Protein AF-A0A2M7VFZ1-F1 (afdb_monomer)

Secondary structure (DSSP, 8-state):
-HHHHHHHHHHHHHHHHH-------------PPPTT-EEE-HHHHHHHHHHHHHHHHHHHHHHTTTTT---TTPPPHHHHHHHHHHHHHHHHHHHHHHHHHHHHHHTTTTT--HHHHHHHHHHHHHHHHHHHHHHHHHHHHHHHHHHHHHB-TTSSSB--GGGSS-----TTT---EEE-SHHHHHHHHHHHHHHHHHHHHHHHHHHHHHHHHHHHHHHHHHGGGHHHHHHSTTTHHHHHHHHHHHHHHHH---

Structure (mmCIF, N/CA/C/O backbone):
data_AF-A0A2M7VFZ1-F1
#
_entry.id   AF-A0A2M7VFZ1-F1
#
loop_
_atom_site.group_PDB
_atom_site.id
_atom_site.type_symbol
_atom_site.label_atom_id
_atom_site.label_alt_id
_atom_site.label_comp_id
_atom_site.label_asym_id
_atom_site.label_entity_id
_atom_site.label_seq_id
_atom_site.pdbx_PDB_ins_code
_atom_site.Cartn_x
_atom_site.Cartn_y
_atom_site.Cartn_z
_atom_site.occupancy
_atom_site.B_iso_or_equiv
_atom_site.auth_seq_id
_atom_site.auth_comp_id
_atom_site.auth_asym_id
_atom_site.auth_atom_id
_atom_site.pdbx_PDB_model_num
ATOM 1 N N . MET A 1 1 ? 17.377 -55.229 2.756 1.00 54.44 1 MET A N 1
ATOM 2 C CA . MET A 1 1 ? 17.977 -54.877 1.445 1.00 54.44 1 MET A CA 1
ATOM 3 C C . MET A 1 1 ? 17.106 -53.941 0.592 1.00 54.44 1 MET A C 1
ATOM 5 O O . MET A 1 1 ? 17.641 -52.955 0.110 1.00 54.44 1 MET A O 1
ATOM 9 N N . LYS A 1 2 ? 15.778 -54.133 0.464 1.00 61.19 2 LYS A N 1
ATOM 10 C CA . LYS A 1 2 ? 14.899 -53.250 -0.352 1.00 61.19 2 LYS A CA 1
ATOM 11 C C . LYS A 1 2 ? 14.912 -51.751 0.020 1.00 61.19 2 LYS A C 1
ATOM 13 O O . LYS A 1 2 ? 14.844 -50.912 -0.867 1.00 61.19 2 LYS A O 1
ATOM 18 N N . LYS A 1 3 ? 15.043 -51.401 1.307 1.00 61.69 3 LYS A N 1
ATOM 19 C CA . LYS A 1 3 ? 15.059 -49.992 1.759 1.00 61.69 3 LYS A CA 1
ATOM 20 C C . LYS A 1 3 ? 16.338 -49.235 1.363 1.00 61.69 3 LYS A C 1
ATOM 22 O O . LYS A 1 3 ? 16.270 -48.047 1.092 1.00 61.69 3 LYS A O 1
ATOM 27 N N . ILE A 1 4 ? 17.475 -49.928 1.269 1.00 74.38 4 ILE A N 1
ATOM 28 C CA . ILE A 1 4 ? 18.761 -49.328 0.868 1.00 74.38 4 ILE A CA 1
ATOM 29 C C . ILE A 1 4 ? 18.768 -49.041 -0.638 1.00 74.38 4 ILE A C 1
ATOM 31 O O . ILE A 1 4 ? 19.251 -47.999 -1.064 1.00 74.38 4 ILE A O 1
ATOM 35 N N . LEU A 1 5 ? 18.146 -49.915 -1.435 1.00 77.12 5 LEU A N 1
ATOM 36 C CA . LEU A 1 5 ? 18.025 -49.736 -2.882 1.00 77.12 5 LEU A CA 1
ATOM 37 C C . LEU A 1 5 ? 17.191 -48.497 -3.250 1.00 77.12 5 LEU A C 1
ATOM 39 O O . LEU A 1 5 ? 17.531 -47.784 -4.186 1.00 77.12 5 LEU A O 1
ATOM 43 N N . LEU A 1 6 ? 16.139 -48.205 -2.480 1.00 77.00 6 LEU A N 1
ATOM 44 C CA . LEU A 1 6 ? 15.275 -47.045 -2.715 1.00 77.00 6 LEU A CA 1
ATOM 45 C C . LEU A 1 6 ? 15.978 -45.722 -2.364 1.00 77.00 6 LEU A C 1
ATOM 47 O O . LEU A 1 6 ? 15.842 -44.742 -3.092 1.00 77.00 6 LEU A O 1
ATOM 51 N N . VAL A 1 7 ? 16.794 -45.717 -1.305 1.00 77.56 7 VAL A N 1
ATOM 52 C CA . VAL A 1 7 ? 17.628 -44.560 -0.935 1.00 77.56 7 VAL A CA 1
ATOM 53 C C . VAL A 1 7 ? 18.741 -44.331 -1.962 1.00 77.56 7 VAL A C 1
ATOM 55 O O . VAL A 1 7 ? 18.982 -43.193 -2.353 1.00 77.56 7 VAL A O 1
ATOM 58 N N . LEU A 1 8 ? 19.372 -45.399 -2.463 1.00 78.75 8 LEU A N 1
ATOM 59 C CA . LEU A 1 8 ? 20.409 -45.303 -3.494 1.00 78.75 8 LEU A CA 1
ATOM 60 C C . LEU A 1 8 ? 19.848 -44.793 -4.832 1.00 78.75 8 LEU A C 1
ATOM 62 O O . LEU A 1 8 ? 20.496 -44.003 -5.515 1.00 78.75 8 LEU A O 1
ATOM 66 N N . LEU A 1 9 ? 18.626 -45.200 -5.188 1.00 79.06 9 LEU A N 1
ATOM 67 C CA . LEU A 1 9 ? 17.957 -44.748 -6.407 1.00 79.06 9 LEU A CA 1
ATOM 68 C C . LEU A 1 9 ? 17.559 -43.267 -6.319 1.00 79.06 9 LEU A C 1
ATOM 70 O O . LEU A 1 9 ? 17.809 -42.524 -7.264 1.00 79.06 9 LEU A O 1
ATOM 74 N N . LEU A 1 10 ? 17.042 -42.822 -5.166 1.00 76.69 10 LEU A N 1
ATOM 75 C CA . LEU A 1 10 ? 16.769 -41.403 -4.900 1.00 76.69 10 LEU A CA 1
ATOM 76 C C . LEU A 1 10 ? 18.047 -40.554 -4.9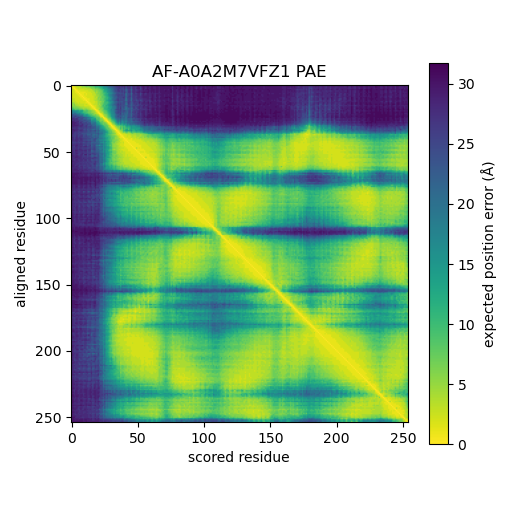44 1.00 76.69 10 LEU A C 1
ATOM 78 O O . LEU A 1 10 ? 18.050 -39.475 -5.539 1.00 76.69 10 LEU A O 1
ATOM 82 N N . PHE A 1 11 ? 19.143 -41.063 -4.375 1.00 76.06 11 PHE A N 1
ATOM 83 C CA . PHE A 1 11 ? 20.440 -40.391 -4.403 1.00 76.06 11 PHE A CA 1
ATOM 84 C C . PHE A 1 11 ? 20.992 -40.268 -5.832 1.00 76.06 11 PHE A C 1
ATOM 86 O O . PHE A 1 11 ? 21.439 -39.194 -6.222 1.00 76.06 11 PHE A O 1
ATOM 93 N N . LEU A 1 12 ? 20.878 -41.314 -6.657 1.00 74.50 12 LEU A N 1
ATOM 94 C CA . LEU A 1 12 ? 21.294 -41.283 -8.066 1.00 74.50 12 LEU A CA 1
ATOM 95 C C . LEU A 1 12 ? 20.425 -40.354 -8.929 1.00 74.50 12 LEU A C 1
ATOM 97 O O . LEU A 1 12 ? 20.949 -39.685 -9.821 1.00 74.50 12 LEU A O 1
ATOM 101 N N . THR A 1 13 ? 19.118 -40.260 -8.662 1.00 72.44 13 THR A N 1
ATOM 102 C CA . THR A 1 13 ? 18.252 -39.288 -9.349 1.00 72.44 13 THR A CA 1
ATOM 103 C C . THR A 1 13 ? 18.549 -37.848 -8.939 1.00 72.44 13 THR A C 1
ATOM 105 O O . THR A 1 13 ? 18.562 -36.971 -9.799 1.00 72.44 13 THR A O 1
ATOM 108 N N . ALA A 1 14 ? 18.862 -37.604 -7.662 1.00 70.44 14 ALA A N 1
ATOM 109 C CA . ALA A 1 14 ? 19.294 -36.290 -7.198 1.00 70.44 14 ALA A CA 1
ATOM 110 C C . ALA A 1 14 ? 20.648 -35.906 -7.815 1.00 70.44 14 ALA A C 1
ATOM 112 O O . ALA A 1 14 ? 20.826 -34.769 -8.240 1.00 70.44 14 ALA A O 1
ATOM 113 N N . LEU A 1 15 ? 21.567 -36.865 -7.968 1.00 69.19 15 LEU A N 1
ATOM 114 C CA . LEU A 1 15 ? 22.870 -36.634 -8.589 1.00 69.19 15 LEU A CA 1
ATOM 115 C C . LEU A 1 15 ? 22.748 -36.203 -10.065 1.00 69.19 15 LEU A C 1
ATOM 117 O O . LEU A 1 15 ? 23.463 -35.306 -10.503 1.00 69.19 15 LEU A O 1
ATOM 121 N N . LYS A 1 16 ? 21.796 -36.765 -10.826 1.00 61.06 16 LYS A N 1
ATOM 122 C CA . LYS A 1 16 ? 21.533 -36.350 -12.220 1.00 61.06 16 LYS A CA 1
ATOM 123 C C . LYS A 1 16 ? 21.015 -34.913 -12.362 1.00 61.06 16 LYS A C 1
ATOM 125 O O . LYS A 1 16 ? 21.208 -34.328 -13.420 1.00 61.06 16 LYS A O 1
ATOM 130 N N . LEU A 1 17 ? 20.396 -34.340 -11.327 1.00 63.28 17 LEU A N 1
ATOM 131 C CA . LEU A 1 17 ? 19.987 -32.928 -11.331 1.00 63.28 17 LEU A CA 1
ATOM 132 C C . LEU A 1 17 ? 21.172 -31.975 -11.111 1.00 63.28 17 LEU A C 1
ATOM 134 O O . LEU A 1 17 ? 21.110 -30.829 -11.546 1.00 63.28 17 LEU A O 1
ATOM 138 N N . PHE A 1 18 ? 22.254 -32.443 -10.480 1.00 59.88 18 PHE A N 1
ATOM 139 C CA . PHE A 1 18 ? 23.470 -31.651 -10.263 1.00 59.88 18 PHE A CA 1
ATOM 140 C C . PHE A 1 18 ? 24.475 -31.748 -11.419 1.00 59.88 18 PHE A C 1
ATOM 142 O O . PHE A 1 18 ? 25.237 -30.811 -11.637 1.00 59.88 18 PHE A O 1
ATOM 149 N N . PHE A 1 19 ? 24.452 -32.835 -12.196 1.00 56.81 19 PHE A N 1
ATOM 150 C CA . PHE A 1 19 ? 25.275 -33.001 -13.398 1.00 56.81 19 PHE A CA 1
ATOM 151 C C . PHE A 1 19 ? 24.457 -32.746 -14.671 1.00 56.81 19 PHE A C 1
ATOM 153 O O . PHE A 1 19 ? 24.264 -33.637 -15.498 1.00 56.81 19 PHE A O 1
ATOM 160 N N . VAL A 1 20 ? 23.967 -31.513 -14.833 1.00 55.78 20 VAL A N 1
ATOM 161 C CA . VAL A 1 20 ? 23.502 -31.032 -16.140 1.00 55.78 20 VAL A CA 1
ATOM 162 C C . VAL A 1 20 ? 24.713 -31.037 -17.071 1.00 55.78 20 VAL A C 1
ATOM 164 O O . VAL A 1 20 ? 25.738 -30.430 -16.761 1.00 55.78 20 VAL A O 1
ATOM 167 N N . SER A 1 21 ? 24.629 -31.764 -18.187 1.00 51.62 21 SER A N 1
ATOM 168 C CA . SER A 1 21 ? 25.674 -31.757 -19.210 1.00 51.62 21 SER A CA 1
ATOM 169 C C . SER A 1 21 ? 25.972 -30.307 -19.606 1.00 51.62 21 SER A C 1
ATOM 171 O O . SER A 1 21 ? 25.019 -29.568 -19.867 1.00 51.62 21 SER A O 1
ATOM 173 N N . PRO A 1 22 ? 27.243 -29.869 -19.660 1.00 52.03 22 PRO A N 1
ATOM 174 C CA . PRO A 1 22 ? 27.553 -28.551 -20.181 1.00 52.03 22 PRO A CA 1
ATOM 175 C C . PRO A 1 22 ? 27.085 -28.518 -21.636 1.00 52.03 22 PRO A C 1
ATOM 177 O O . PRO A 1 22 ? 27.665 -29.164 -22.508 1.00 52.03 22 PRO A O 1
ATOM 180 N N . VAL A 1 23 ? 25.994 -27.800 -21.894 1.00 48.59 23 VAL A N 1
ATOM 181 C CA . VAL A 1 23 ? 25.636 -27.401 -23.249 1.00 48.59 23 VAL A CA 1
ATOM 182 C C . VAL A 1 23 ? 26.686 -26.371 -23.634 1.00 48.59 23 VAL A C 1
ATOM 184 O O . VAL A 1 23 ? 26.565 -25.190 -23.319 1.00 48.59 23 VAL A O 1
ATOM 187 N N . PHE A 1 24 ? 27.770 -26.835 -24.250 1.00 50.25 24 PHE A N 1
ATOM 188 C CA . PHE A 1 24 ? 28.662 -25.950 -24.973 1.00 50.25 24 PHE A CA 1
ATOM 189 C C . PHE A 1 24 ? 27.830 -25.342 -26.099 1.00 50.25 24 PHE A C 1
ATOM 191 O O . PHE A 1 24 ? 27.416 -26.042 -27.024 1.00 50.25 24 PHE A O 1
ATOM 198 N N . ALA A 1 25 ? 27.521 -24.051 -25.981 1.00 45.22 25 ALA A N 1
ATOM 199 C CA . ALA A 1 25 ? 27.009 -23.287 -27.102 1.00 45.22 25 ALA A CA 1
ATOM 200 C C . ALA A 1 25 ? 28.004 -23.467 -28.253 1.00 45.22 25 ALA A C 1
ATOM 202 O O . ALA A 1 25 ? 29.190 -23.173 -28.103 1.00 45.22 25 ALA A O 1
ATOM 203 N N . ALA A 1 26 ? 27.537 -24.014 -29.374 1.00 44.88 26 ALA A N 1
ATOM 204 C CA . ALA A 1 26 ? 28.325 -24.059 -30.590 1.00 44.88 26 ALA A CA 1
ATOM 205 C C . ALA A 1 26 ? 28.586 -22.611 -31.011 1.00 44.88 26 ALA A C 1
ATOM 207 O O . ALA A 1 26 ? 27.685 -21.919 -31.485 1.00 44.88 26 ALA A O 1
ATOM 208 N N . THR A 1 27 ? 29.804 -22.127 -30.780 1.00 42.19 27 THR A N 1
ATOM 209 C CA . THR A 1 27 ? 30.247 -20.834 -31.286 1.00 42.19 27 THR A CA 1
ATOM 210 C C . THR A 1 27 ? 30.364 -20.969 -32.797 1.00 42.19 27 THR A C 1
ATOM 212 O O . THR A 1 27 ? 31.358 -21.477 -33.310 1.00 42.19 27 THR A O 1
ATOM 215 N N . THR A 1 28 ? 29.327 -20.569 -33.529 1.00 47.19 28 THR A N 1
ATOM 216 C CA . THR A 1 28 ? 29.439 -20.338 -34.969 1.00 47.19 28 THR A CA 1
ATOM 217 C C . THR A 1 28 ? 30.478 -19.237 -35.157 1.00 47.19 28 THR A C 1
ATOM 219 O O . THR A 1 28 ? 30.215 -18.073 -34.864 1.00 47.19 28 THR A O 1
ATOM 222 N N . THR A 1 29 ? 31.683 -19.602 -35.584 1.00 44.84 29 THR A N 1
ATOM 223 C CA . THR A 1 29 ? 32.743 -18.672 -35.977 1.00 44.84 29 THR A CA 1
ATOM 224 C C . THR A 1 29 ? 32.352 -18.011 -37.295 1.00 44.84 29 THR A C 1
ATOM 226 O O . THR A 1 29 ? 32.790 -18.397 -38.375 1.00 44.84 29 THR A O 1
ATOM 229 N N . THR A 1 30 ? 31.483 -17.007 -37.217 1.00 57.34 30 THR A N 1
ATOM 230 C CA . THR A 1 30 ? 31.352 -16.001 -38.271 1.00 57.34 30 THR A CA 1
ATOM 231 C C . THR A 1 30 ? 32.572 -15.087 -38.198 1.00 57.34 30 THR A C 1
ATOM 233 O O . THR A 1 30 ? 32.967 -14.691 -37.101 1.00 57.34 30 THR A O 1
ATOM 236 N N . LEU A 1 31 ? 33.177 -14.765 -39.348 1.00 62.69 31 LEU A N 1
ATOM 237 C CA . LEU A 1 31 ? 34.207 -13.724 -39.455 1.00 62.69 31 LEU A CA 1
ATOM 238 C C . LEU A 1 31 ? 33.795 -12.483 -38.642 1.00 62.69 31 LEU A C 1
ATOM 240 O O . LEU A 1 31 ? 32.609 -12.133 -38.674 1.00 62.69 31 LEU A O 1
ATOM 244 N N . PRO A 1 32 ? 34.731 -11.829 -37.922 1.00 66.44 32 PRO A N 1
ATOM 245 C CA . PRO A 1 32 ? 34.412 -10.602 -37.216 1.00 66.44 32 PRO A CA 1
ATOM 246 C C . PRO A 1 32 ? 33.814 -9.607 -38.224 1.00 66.44 32 PRO A C 1
ATOM 248 O O . PRO A 1 32 ? 34.365 -9.441 -39.318 1.00 66.44 32 PRO A O 1
ATOM 251 N N . PRO A 1 33 ? 32.651 -9.016 -37.911 1.00 70.31 33 PRO A N 1
ATOM 252 C CA . PRO A 1 33 ? 31.998 -8.065 -38.795 1.00 70.31 33 PRO A CA 1
ATOM 253 C C . PRO A 1 33 ? 32.929 -6.879 -39.071 1.00 70.31 33 PRO A C 1
ATOM 255 O O . PRO A 1 33 ? 33.776 -6.537 -38.248 1.00 70.31 33 PRO A O 1
ATOM 258 N N . ALA A 1 34 ? 32.803 -6.266 -40.248 1.00 72.19 34 ALA A N 1
ATOM 259 C CA . ALA A 1 34 ? 33.617 -5.106 -40.598 1.00 72.19 34 ALA A CA 1
ATOM 260 C C . ALA A 1 34 ? 33.384 -3.959 -39.593 1.00 72.19 34 ALA A C 1
ATOM 262 O O . ALA A 1 34 ? 32.263 -3.777 -39.104 1.00 72.19 34 ALA A O 1
ATOM 263 N N . GLU A 1 35 ? 34.433 -3.194 -39.281 1.00 69.38 35 GLU A N 1
ATOM 264 C CA . GLU A 1 35 ? 34.323 -2.010 -38.421 1.00 69.38 35 GLU A CA 1
ATOM 265 C C . GLU A 1 35 ? 33.260 -1.034 -38.965 1.00 69.38 35 GLU A C 1
ATOM 267 O O . GLU A 1 35 ? 33.080 -0.902 -40.175 1.00 69.38 35 GLU A O 1
ATOM 272 N N . ASP A 1 36 ? 32.525 -0.387 -38.056 1.00 77.06 36 ASP A N 1
ATOM 273 C CA . ASP A 1 36 ? 31.387 0.518 -38.303 1.00 77.06 36 ASP A CA 1
ATOM 274 C C . ASP A 1 36 ? 30.098 -0.136 -38.852 1.00 77.06 36 ASP A C 1
ATOM 276 O O . ASP A 1 36 ? 29.130 0.549 -39.191 1.00 77.06 36 ASP A O 1
ATOM 280 N N . THR A 1 37 ? 30.008 -1.470 -38.881 1.00 85.50 37 THR A N 1
ATOM 281 C CA . THR A 1 37 ? 28.748 -2.155 -39.223 1.00 85.50 37 THR A CA 1
ATOM 282 C C . THR A 1 37 ? 27.825 -2.312 -38.011 1.00 85.50 37 THR A C 1
ATOM 284 O O . THR A 1 37 ? 28.267 -2.540 -36.883 1.00 85.50 37 THR A O 1
ATOM 287 N N . TRP A 1 38 ? 26.512 -2.178 -38.227 1.00 86.19 38 TRP A N 1
ATOM 288 C CA . TRP A 1 38 ? 25.508 -2.464 -37.200 1.00 86.19 38 TRP A CA 1
ATOM 289 C C . TRP A 1 38 ? 25.336 -3.971 -37.048 1.00 86.19 38 TRP A C 1
ATOM 291 O O . TRP A 1 38 ? 24.904 -4.654 -37.975 1.00 86.19 38 TRP A O 1
ATOM 301 N N . VAL A 1 39 ? 25.634 -4.477 -35.859 1.00 88.56 39 VAL A N 1
ATOM 302 C CA . VAL A 1 39 ? 25.536 -5.895 -35.521 1.00 88.56 39 VAL A CA 1
ATOM 303 C C . VAL A 1 39 ? 24.439 -6.072 -34.483 1.00 88.56 39 VAL A C 1
ATOM 305 O O . VAL A 1 39 ? 24.289 -5.254 -33.572 1.00 88.56 39 VAL A O 1
ATOM 308 N N . SER A 1 40 ? 23.637 -7.125 -34.632 1.00 87.75 40 SER A N 1
ATOM 309 C CA . SER A 1 40 ? 22.633 -7.486 -33.633 1.00 87.75 40 SER A CA 1
ATOM 310 C C . SER A 1 40 ? 23.325 -7.919 -32.344 1.00 87.75 40 SER A C 1
ATOM 312 O O . SER A 1 40 ? 24.110 -8.868 -32.358 1.00 87.75 40 SER A O 1
ATOM 314 N N . ASP A 1 41 ? 23.005 -7.253 -31.241 1.00 88.12 41 ASP A N 1
ATOM 315 C CA . ASP A 1 41 ? 23.592 -7.516 -29.930 1.00 88.12 41 ASP A CA 1
ATOM 316 C C . ASP A 1 41 ? 22.497 -8.020 -28.976 1.00 88.12 41 ASP A C 1
ATOM 318 O O . ASP A 1 41 ? 21.457 -7.374 -28.763 1.00 88.12 41 ASP A O 1
ATOM 322 N N . SER A 1 42 ? 22.714 -9.211 -28.413 1.00 89.19 42 SER A N 1
ATOM 323 C CA . SER A 1 42 ? 21.793 -9.825 -27.456 1.00 89.19 42 SER A CA 1
ATOM 324 C C . SER A 1 42 ? 21.664 -9.005 -26.177 1.00 89.19 42 SER A C 1
ATOM 326 O O . SER A 1 42 ? 20.571 -8.946 -25.610 1.00 89.19 42 SER A O 1
ATOM 328 N N . ASP A 1 43 ? 22.729 -8.329 -25.748 1.00 88.25 43 ASP A N 1
ATOM 329 C CA . ASP A 1 43 ? 22.748 -7.566 -24.501 1.00 88.25 43 ASP A CA 1
ATOM 330 C C . ASP A 1 43 ? 21.944 -6.278 -24.643 1.00 88.25 43 ASP A C 1
ATOM 332 O O . ASP A 1 43 ? 21.118 -5.957 -23.784 1.00 88.25 43 ASP A O 1
ATOM 336 N N . VAL A 1 44 ? 22.108 -5.576 -25.769 1.00 89.12 44 VAL A N 1
ATOM 337 C CA . VAL A 1 44 ? 21.296 -4.395 -26.098 1.00 89.12 44 VAL A CA 1
ATOM 338 C C . VAL A 1 44 ? 19.826 -4.792 -26.186 1.00 89.12 44 VAL A C 1
ATOM 340 O O . VAL A 1 44 ? 18.975 -4.144 -25.574 1.00 89.12 44 VAL A O 1
ATOM 343 N N . THR A 1 45 ? 19.530 -5.898 -26.880 1.00 91.44 45 THR A N 1
ATOM 344 C CA . THR A 1 45 ? 18.167 -6.430 -27.025 1.00 91.44 45 THR A CA 1
ATOM 345 C C . THR A 1 45 ? 17.540 -6.744 -25.668 1.00 91.44 45 THR A C 1
ATOM 347 O O . THR A 1 45 ? 16.402 -6.354 -25.395 1.00 91.44 45 THR A O 1
ATOM 350 N N . PHE A 1 46 ? 18.278 -7.429 -24.794 1.00 90.81 46 PHE A N 1
ATOM 351 C CA . PHE A 1 46 ? 17.819 -7.771 -23.453 1.00 90.81 46 PHE A CA 1
ATOM 352 C C . PHE A 1 46 ? 17.522 -6.518 -22.628 1.00 90.81 46 PHE A C 1
ATOM 354 O O . PHE A 1 46 ? 16.457 -6.411 -22.022 1.00 90.81 46 PHE A O 1
ATOM 361 N N . VAL A 1 47 ? 18.427 -5.542 -22.642 1.00 90.94 47 VAL A N 1
ATOM 362 C CA . VAL A 1 47 ? 18.305 -4.319 -21.843 1.00 90.94 47 VAL A CA 1
ATOM 363 C C . VAL A 1 47 ? 17.127 -3.460 -22.292 1.00 90.94 47 VAL A C 1
ATOM 365 O O . VAL A 1 47 ? 16.354 -3.008 -21.446 1.00 90.94 47 VAL A O 1
ATOM 368 N N . GLY A 1 48 ? 16.911 -3.295 -23.599 1.00 88.81 48 GLY A N 1
ATOM 369 C CA . GLY A 1 48 ? 15.732 -2.574 -24.085 1.00 88.81 48 GLY A CA 1
ATOM 370 C C . GLY A 1 48 ? 14.420 -3.303 -23.778 1.00 88.81 48 GLY A C 1
ATOM 371 O O . GLY A 1 48 ? 13.443 -2.665 -23.381 1.00 88.81 48 GLY A O 1
ATOM 372 N N . LYS A 1 49 ? 14.398 -4.644 -23.828 1.00 91.44 49 LYS A N 1
ATOM 373 C CA . LYS A 1 49 ? 13.240 -5.437 -23.373 1.00 91.44 49 LYS A CA 1
ATOM 374 C C . LYS A 1 49 ? 12.981 -5.292 -21.872 1.00 91.44 49 LYS A C 1
ATOM 376 O O . LYS A 1 49 ? 11.824 -5.224 -21.457 1.00 91.44 49 LYS A O 1
ATOM 381 N N . VAL A 1 50 ? 14.028 -5.211 -21.050 1.00 90.81 50 VAL A N 1
ATOM 382 C CA . VAL A 1 50 ? 13.898 -4.937 -19.611 1.00 90.81 50 VAL A CA 1
ATOM 383 C C . VAL A 1 50 ? 13.308 -3.545 -19.376 1.00 90.81 50 VAL A C 1
ATOM 385 O O . VAL A 1 50 ? 12.358 -3.438 -18.603 1.00 90.81 50 VAL A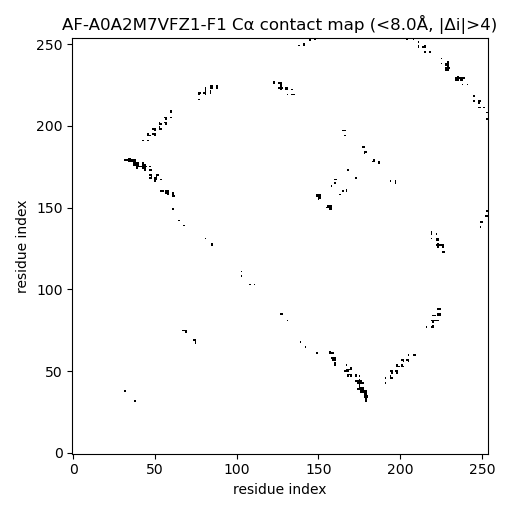 O 1
ATOM 388 N N . GLY A 1 51 ? 13.795 -2.519 -20.082 1.00 89.00 51 GLY A N 1
ATOM 389 C CA . GLY A 1 51 ? 13.250 -1.158 -20.011 1.00 89.00 51 GLY A CA 1
ATOM 390 C C . GLY A 1 51 ? 11.772 -1.080 -20.414 1.00 89.00 51 GLY A C 1
ATOM 391 O O . GLY A 1 51 ? 10.966 -0.457 -19.719 1.00 89.00 51 GLY A O 1
ATOM 392 N N . ALA A 1 52 ? 11.385 -1.789 -21.479 1.00 90.38 52 ALA A N 1
ATOM 393 C CA . ALA A 1 52 ? 9.989 -1.900 -21.904 1.00 90.38 52 ALA A CA 1
ATOM 394 C C . ALA A 1 52 ? 9.105 -2.545 -20.824 1.00 90.38 52 ALA A C 1
ATOM 396 O O . ALA A 1 52 ? 8.036 -2.032 -20.501 1.00 90.38 52 ALA A O 1
ATOM 397 N N . ARG A 1 53 ? 9.567 -3.646 -20.219 1.00 90.38 53 ARG A N 1
ATOM 398 C CA . ARG A 1 53 ? 8.829 -4.347 -19.159 1.00 90.38 53 ARG A CA 1
ATOM 399 C C . ARG A 1 53 ? 8.684 -3.498 -17.897 1.00 90.38 53 ARG A C 1
ATOM 401 O O . ARG A 1 53 ? 7.612 -3.488 -17.301 1.00 90.38 53 ARG A O 1
ATOM 408 N N . SER A 1 54 ? 9.740 -2.799 -17.478 1.00 90.75 54 SER A N 1
ATOM 409 C CA . SER A 1 54 ? 9.675 -1.915 -16.307 1.00 90.75 54 SER A CA 1
ATOM 410 C C . SER A 1 54 ? 8.717 -0.746 -16.526 1.00 90.75 54 SER A C 1
ATOM 412 O O . SER A 1 54 ? 7.98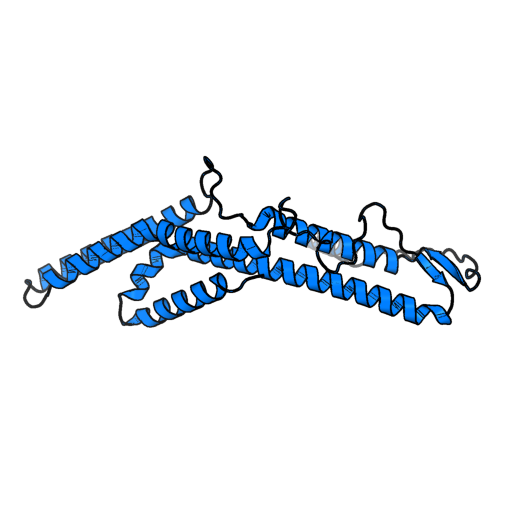8 -0.379 -15.611 1.00 90.75 54 SER A O 1
ATOM 414 N N . GLY A 1 55 ? 8.676 -0.204 -17.746 1.00 89.31 55 GLY A N 1
ATOM 415 C CA . GLY A 1 55 ? 7.747 0.857 -18.117 1.00 89.31 55 GLY A CA 1
ATOM 416 C C . GLY A 1 55 ? 6.291 0.390 -18.134 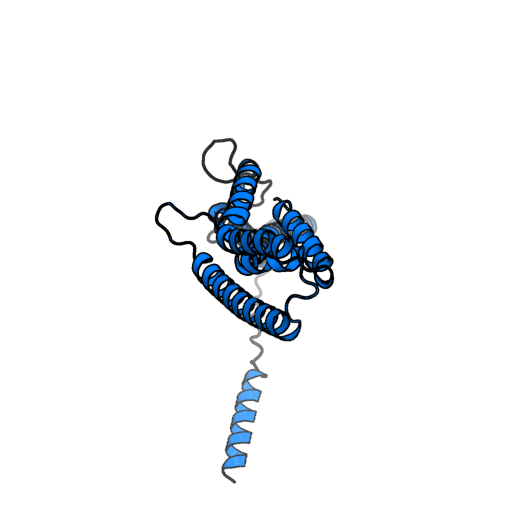1.00 89.31 55 GLY A C 1
ATOM 417 O O . GLY A 1 55 ? 5.446 0.999 -17.489 1.00 89.31 55 GLY A O 1
ATOM 418 N N . GLN A 1 56 ? 6.013 -0.764 -18.750 1.00 89.81 56 GLN A N 1
ATOM 419 C CA . GLN A 1 56 ? 4.682 -1.386 -18.713 1.00 89.81 56 GLN A CA 1
ATOM 420 C C . GLN A 1 56 ? 4.214 -1.694 -17.285 1.00 89.81 56 GLN A C 1
ATOM 422 O O . GLN A 1 56 ? 3.034 -1.548 -16.971 1.00 89.81 56 GLN A O 1
ATOM 427 N N . PHE A 1 57 ? 5.129 -2.119 -16.411 1.00 89.94 57 PHE A N 1
ATOM 428 C CA . PHE A 1 57 ? 4.815 -2.378 -15.009 1.00 89.94 57 PHE A CA 1
ATOM 429 C C . PHE A 1 57 ? 4.459 -1.095 -14.246 1.00 89.94 57 PHE A C 1
ATOM 431 O O . PHE A 1 57 ? 3.504 -1.090 -13.465 1.00 89.94 57 PHE A O 1
ATOM 438 N N . LEU A 1 58 ? 5.176 0.000 -14.508 1.00 88.81 58 LEU A N 1
ATOM 439 C CA . LEU A 1 58 ? 4.853 1.314 -13.958 1.00 88.81 58 LEU A CA 1
ATOM 440 C C . LEU A 1 58 ? 3.492 1.809 -14.464 1.00 88.81 58 LEU A C 1
ATOM 442 O O . LEU A 1 58 ? 2.645 2.177 -13.654 1.00 88.81 58 LEU A O 1
ATOM 446 N N . ASP A 1 59 ? 3.249 1.736 -15.773 1.00 88.19 59 ASP A N 1
ATOM 447 C CA . ASP A 1 59 ? 1.979 2.137 -16.392 1.00 88.19 59 ASP A CA 1
ATOM 448 C C . ASP A 1 59 ? 0.798 1.352 -15.825 1.00 88.19 59 ASP A C 1
ATOM 450 O O . ASP A 1 59 ? -0.251 1.923 -15.522 1.00 88.19 59 ASP A O 1
ATOM 454 N N . TRP A 1 60 ? 0.973 0.044 -15.626 1.00 87.62 60 TRP A N 1
ATOM 455 C CA . TRP A 1 60 ? -0.017 -0.793 -14.962 1.00 87.62 60 TRP A CA 1
ATOM 456 C C . TRP A 1 60 ? -0.248 -0.352 -13.511 1.00 87.62 60 TRP A C 1
ATOM 458 O O . TRP A 1 60 ? -1.397 -0.236 -13.084 1.00 87.62 60 TRP A O 1
ATOM 468 N N . THR A 1 61 ? 0.819 -0.058 -12.765 1.00 86.62 61 THR A N 1
ATOM 469 C CA . THR A 1 61 ? 0.730 0.373 -11.360 1.00 86.62 61 THR A CA 1
ATOM 470 C C . THR A 1 61 ? -0.014 1.705 -11.230 1.00 86.62 61 THR A C 1
ATOM 472 O O . THR A 1 61 ? -0.881 1.842 -10.368 1.00 86.62 61 THR A O 1
ATOM 475 N N . ILE A 1 62 ? 0.267 2.668 -12.111 1.00 83.56 62 ILE A N 1
ATOM 476 C CA . ILE A 1 62 ? -0.388 3.983 -12.116 1.00 83.56 62 ILE A CA 1
ATOM 477 C C . ILE A 1 62 ? -1.842 3.869 -12.598 1.00 83.56 62 ILE A C 1
ATOM 479 O O . ILE A 1 62 ? -2.746 4.419 -11.973 1.00 83.56 62 ILE A O 1
ATOM 483 N N . SER A 1 63 ? -2.099 3.116 -13.671 1.00 81.56 63 SER A N 1
ATOM 484 C CA . SER A 1 63 ? -3.456 2.960 -14.224 1.00 81.56 63 SER A CA 1
ATOM 485 C C . SER A 1 63 ? -4.411 2.294 -13.241 1.00 81.56 63 SER A C 1
ATOM 487 O O . SER A 1 63 ? -5.605 2.585 -13.234 1.00 81.56 63 SER A O 1
ATOM 489 N N . ASN A 1 64 ? -3.886 1.408 -12.393 1.00 77.94 64 ASN A N 1
ATOM 490 C CA . ASN A 1 64 ? -4.666 0.741 -11.366 1.00 77.94 64 ASN A CA 1
ATOM 491 C C . ASN A 1 64 ? -4.433 1.339 -9.965 1.00 77.94 64 ASN A C 1
ATOM 493 O O . ASN A 1 64 ? -4.692 0.697 -8.959 1.00 77.94 64 ASN A O 1
ATOM 497 N N . TYR A 1 65 ? -3.986 2.586 -9.850 1.00 69.38 65 TYR A N 1
ATOM 498 C CA . TYR A 1 65 ? -3.683 3.202 -8.554 1.00 69.38 65 TYR A CA 1
ATOM 499 C C . TYR A 1 65 ? -4.878 3.213 -7.560 1.00 69.38 65 TYR A C 1
ATOM 501 O O . TYR A 1 65 ? -4.716 3.156 -6.334 1.00 69.38 65 TYR A O 1
ATOM 509 N N . SER A 1 66 ? -6.108 3.173 -8.075 1.00 64.94 66 SER A N 1
ATOM 510 C CA . SER A 1 66 ? -7.368 3.228 -7.327 1.00 64.94 66 SER A CA 1
ATOM 511 C C . SER A 1 66 ? -7.842 1.899 -6.697 1.00 64.94 66 SER A C 1
ATOM 513 O O . SER A 1 66 ? -9.038 1.718 -6.498 1.00 64.94 66 SER A O 1
ATOM 515 N N . TRP A 1 67 ? -6.972 0.959 -6.295 1.00 58.94 67 TRP A N 1
ATOM 516 C CA . TRP A 1 67 ? -7.420 -0.368 -5.787 1.00 58.94 67 TRP A CA 1
ATOM 517 C C . TRP A 1 67 ? -8.264 -0.398 -4.499 1.00 58.94 67 TRP A C 1
ATOM 519 O O . TRP A 1 67 ? -8.719 -1.455 -4.076 1.00 58.94 67 TRP A O 1
ATOM 529 N N . SER A 1 68 ? -8.439 0.728 -3.824 1.00 53.66 68 SER A N 1
ATOM 530 C CA . SER A 1 68 ? -9.294 0.860 -2.632 1.00 53.66 68 SER A CA 1
ATOM 531 C C . SER A 1 68 ? -10.593 1.601 -2.937 1.00 53.66 68 SER A C 1
ATOM 533 O O . SER A 1 68 ? -11.438 1.737 -2.049 1.00 53.66 68 SER A O 1
ATOM 535 N N . TYR A 1 69 ? -10.766 2.080 -4.176 1.00 54.06 69 TYR A N 1
ATOM 536 C CA . TYR A 1 69 ? -12.040 2.607 -4.621 1.00 54.06 69 TYR A CA 1
ATOM 537 C C . TYR A 1 69 ? -13.032 1.461 -4.748 1.00 54.06 69 TYR A C 1
ATOM 539 O O . TYR A 1 69 ? -12.873 0.516 -5.517 1.00 54.06 69 TYR A O 1
ATOM 547 N N . VAL A 1 70 ? -14.093 1.598 -3.973 1.00 50.78 70 VAL A N 1
ATOM 548 C CA . VAL A 1 70 ? -15.338 0.881 -4.164 1.00 50.78 70 VAL A CA 1
ATOM 549 C C . VAL A 1 70 ? -15.933 1.441 -5.452 1.00 50.78 70 VAL A C 1
ATOM 551 O O . VAL A 1 70 ? -16.445 2.560 -5.458 1.00 50.78 70 VAL A O 1
ATOM 554 N N . SER A 1 71 ? -15.798 0.722 -6.567 1.00 48.38 71 SER A N 1
ATOM 555 C CA . SER A 1 71 ? -16.600 1.039 -7.753 1.00 48.38 71 SER A CA 1
ATOM 556 C C . SER A 1 71 ? -18.080 1.001 -7.342 1.00 48.38 71 SER A C 1
ATOM 558 O O . SER A 1 71 ? -18.436 0.135 -6.533 1.00 48.38 71 SER A O 1
ATOM 560 N N . PRO A 1 72 ? -18.949 1.907 -7.827 1.00 43.12 72 PRO A N 1
ATOM 561 C CA . PRO A 1 72 ? -20.364 1.888 -7.469 1.00 43.12 72 PRO A CA 1
ATOM 562 C C . PRO A 1 72 ? -20.959 0.492 -7.722 1.00 43.12 72 PRO A C 1
ATOM 564 O O . PRO A 1 72 ? -21.007 0.035 -8.860 1.00 43.12 72 PRO A O 1
ATOM 567 N N . GLY A 1 73 ? -21.363 -0.206 -6.655 1.00 52.31 73 GLY A N 1
ATOM 568 C CA . GLY A 1 73 ? -21.942 -1.555 -6.726 1.00 52.31 73 GLY A CA 1
ATOM 569 C C . GLY A 1 73 ? -20.983 -2.734 -6.499 1.00 52.31 73 GLY A C 1
ATOM 570 O O . GLY A 1 73 ? -21.454 -3.866 -6.450 1.00 52.31 73 GLY A O 1
ATOM 571 N N . ALA A 1 74 ? -19.677 -2.515 -6.312 1.00 61.34 74 ALA A N 1
ATOM 572 C CA . ALA A 1 74 ? -18.732 -3.574 -5.940 1.00 61.34 74 ALA A CA 1
ATOM 573 C C . ALA A 1 74 ? -18.503 -3.603 -4.420 1.00 61.34 74 ALA A C 1
ATOM 575 O O . ALA A 1 74 ? -18.325 -2.561 -3.798 1.00 61.34 74 ALA A O 1
ATOM 576 N N . GLN A 1 75 ? -18.483 -4.784 -3.800 1.00 58.81 75 GLN A N 1
ATOM 577 C CA . GLN A 1 75 ? -18.166 -4.919 -2.375 1.00 58.81 75 GLN A CA 1
ATOM 578 C C . GLN A 1 75 ? -16.649 -4.784 -2.171 1.00 58.81 75 GLN A C 1
ATOM 580 O O . GLN A 1 75 ? -15.866 -5.401 -2.890 1.00 58.81 75 GLN A O 1
ATOM 585 N N . ASN A 1 76 ? -16.218 -3.954 -1.213 1.00 71.06 76 ASN A N 1
ATOM 586 C CA . ASN A 1 76 ? -14.793 -3.798 -0.914 1.00 71.06 76 ASN A CA 1
ATOM 587 C C . ASN A 1 76 ? -14.252 -5.126 -0.352 1.00 71.06 76 ASN A C 1
ATOM 589 O O . ASN A 1 76 ? -14.736 -5.547 0.701 1.00 71.06 76 ASN A O 1
ATOM 593 N N . PRO A 1 77 ? -13.240 -5.761 -0.972 1.00 74.06 77 PRO A N 1
ATOM 594 C CA . PRO A 1 77 ? -12.699 -7.027 -0.476 1.00 74.06 77 PRO A CA 1
ATOM 595 C C . PRO A 1 77 ? -12.117 -6.907 0.943 1.00 74.06 77 PRO A C 1
ATOM 597 O O . PRO A 1 77 ? -12.049 -7.891 1.671 1.00 74.06 77 PRO A O 1
ATOM 600 N N . LEU A 1 78 ? -11.732 -5.700 1.373 1.00 78.62 78 LEU A N 1
ATOM 601 C CA . LEU A 1 78 ? -11.217 -5.438 2.720 1.00 78.62 78 LEU A CA 1
ATOM 602 C C . LEU A 1 78 ? -12.322 -5.361 3.784 1.00 78.62 78 LEU A C 1
ATOM 604 O O . LEU A 1 78 ? -12.021 -5.470 4.973 1.00 78.62 78 LEU A O 1
ATOM 608 N N . ALA A 1 79 ? -13.586 -5.166 3.390 1.00 81.56 79 ALA A N 1
ATOM 609 C CA . ALA A 1 79 ? -14.695 -5.001 4.330 1.00 81.56 79 ALA A CA 1
ATOM 610 C C . ALA A 1 79 ? -14.974 -6.285 5.122 1.00 81.56 79 ALA A C 1
ATOM 612 O O . ALA A 1 79 ? -15.266 -6.217 6.318 1.00 81.56 79 ALA A O 1
ATOM 613 N N . ASP A 1 80 ? -14.829 -7.448 4.487 1.00 85.38 80 ASP A N 1
ATOM 614 C CA . ASP A 1 80 ? -15.057 -8.736 5.141 1.00 85.38 80 ASP A CA 1
ATOM 615 C C . ASP A 1 80 ? -13.976 -9.014 6.192 1.00 85.38 80 ASP A C 1
ATOM 617 O O . ASP A 1 80 ? -14.292 -9.350 7.335 1.00 85.38 80 ASP A O 1
ATOM 621 N N . PHE A 1 81 ? -12.704 -8.770 5.855 1.00 86.00 81 PHE A N 1
ATOM 622 C CA . PHE A 1 81 ? -11.592 -8.864 6.807 1.00 86.00 81 PHE A CA 1
ATOM 623 C C . PHE A 1 81 ? -11.746 -7.875 7.967 1.00 86.00 81 PHE A C 1
ATOM 625 O O . PHE A 1 81 ? -11.583 -8.246 9.131 1.00 86.00 81 PHE A O 1
ATOM 632 N N . TRP A 1 82 ? -12.115 -6.627 7.671 1.00 89.81 82 TRP A N 1
ATOM 633 C CA . TRP A 1 82 ? -12.391 -5.625 8.697 1.00 89.81 82 TRP A CA 1
ATOM 634 C C . TRP A 1 82 ? -13.534 -6.057 9.628 1.00 89.81 82 TRP A C 1
ATOM 636 O O . TRP A 1 82 ? -13.410 -5.955 10.849 1.00 89.81 82 TRP A O 1
ATOM 646 N N . SER A 1 83 ? -14.630 -6.585 9.074 1.00 88.81 83 SER A N 1
ATOM 647 C CA . SER A 1 83 ? -15.784 -7.078 9.835 1.00 88.81 83 SER A CA 1
ATOM 648 C C . SER A 1 83 ? -15.394 -8.224 10.774 1.00 88.81 83 SER A C 1
ATOM 650 O O . SER A 1 83 ? -15.795 -8.227 11.941 1.00 88.81 83 SER A O 1
ATOM 652 N N . GLN A 1 84 ? -14.544 -9.151 10.316 1.00 91.62 84 GLN A N 1
ATOM 653 C CA . GLN A 1 84 ? -14.000 -10.224 11.155 1.00 91.62 84 GLN A CA 1
ATOM 654 C C . GLN A 1 84 ? -13.191 -9.670 12.336 1.00 91.62 84 GLN A C 1
ATOM 656 O O . GLN A 1 84 ? -13.456 -10.033 13.484 1.00 91.62 84 GLN A O 1
ATOM 661 N N . ILE A 1 85 ? -12.258 -8.743 12.090 1.00 92.31 85 ILE A N 1
ATOM 662 C CA . ILE A 1 85 ? -11.446 -8.135 13.158 1.00 92.31 85 ILE A CA 1
ATOM 663 C C . ILE A 1 85 ? -12.312 -7.324 14.121 1.00 92.31 85 ILE A C 1
ATOM 665 O O . ILE A 1 85 ? -12.142 -7.415 15.337 1.00 92.31 85 ILE A O 1
ATOM 669 N N . ARG A 1 86 ? -13.287 -6.572 13.608 1.00 92.88 86 ARG A N 1
ATOM 670 C CA . ARG A 1 86 ? -14.254 -5.835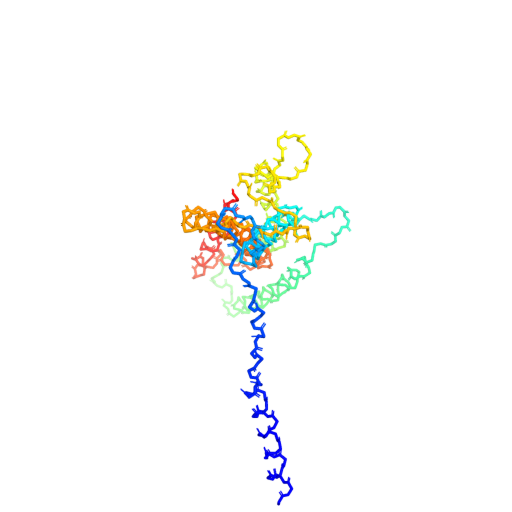 14.426 1.00 92.88 86 ARG A CA 1
ATOM 671 C C . ARG A 1 86 ? -15.023 -6.769 15.362 1.00 92.88 86 ARG A C 1
ATOM 673 O O . ARG A 1 86 ? -15.174 -6.454 16.539 1.00 92.88 86 ARG A O 1
ATOM 680 N N . ASN A 1 87 ? -15.478 -7.921 14.872 1.00 92.88 87 ASN A N 1
ATOM 681 C CA . ASN A 1 87 ? -16.200 -8.894 15.692 1.00 92.88 87 ASN A CA 1
ATOM 682 C C . ASN A 1 87 ? -15.308 -9.482 16.799 1.00 92.88 87 ASN A C 1
ATOM 684 O O . ASN A 1 87 ? -15.765 -9.629 17.932 1.00 92.88 87 ASN A O 1
ATOM 688 N N . ILE A 1 88 ? -14.026 -9.740 16.510 1.00 92.56 88 ILE A N 1
ATOM 689 C CA . ILE A 1 88 ? -13.038 -10.144 17.526 1.00 92.56 88 ILE A CA 1
ATOM 690 C C . ILE A 1 88 ? -12.895 -9.051 18.593 1.00 92.56 88 ILE A C 1
ATOM 692 O O . ILE A 1 88 ? -12.954 -9.334 19.789 1.00 92.56 88 ILE A O 1
ATOM 696 N N . VAL A 1 89 ? -12.768 -7.790 18.176 1.00 91.44 89 VAL A N 1
ATOM 697 C CA . VAL A 1 89 ? -12.696 -6.642 19.090 1.00 91.44 89 VAL A CA 1
ATOM 698 C C . VAL A 1 89 ? -13.951 -6.546 19.972 1.00 91.44 89 VAL A C 1
ATOM 700 O O . VAL A 1 89 ? -13.829 -6.324 21.177 1.00 91.44 89 VAL A O 1
ATOM 703 N N . TYR A 1 90 ? -15.150 -6.781 19.430 1.00 92.25 90 TYR A N 1
ATOM 704 C CA . TYR A 1 90 ? -16.379 -6.830 20.232 1.00 92.25 90 TYR A CA 1
ATOM 705 C C . TYR A 1 90 ? -16.417 -7.985 21.226 1.00 92.25 90 TYR A C 1
ATOM 707 O O . TYR A 1 90 ? -16.875 -7.784 22.351 1.00 92.25 90 TYR A O 1
ATOM 715 N N . ALA A 1 91 ? -15.894 -9.158 20.868 1.00 92.25 91 ALA A N 1
ATOM 716 C CA . ALA A 1 91 ? -15.761 -10.263 21.812 1.00 92.25 91 ALA A CA 1
ATOM 717 C C . ALA A 1 91 ? -14.856 -9.877 22.998 1.00 92.25 91 ALA A C 1
ATOM 719 O O . ALA A 1 91 ? -15.224 -10.101 24.153 1.00 92.25 91 ALA A O 1
ATOM 720 N N . PHE A 1 92 ? -13.726 -9.205 22.741 1.00 89.44 92 PHE A N 1
ATOM 721 C CA . PHE A 1 92 ? -12.866 -8.670 23.804 1.00 89.44 92 PHE A CA 1
ATOM 722 C C . PHE A 1 92 ? -13.575 -7.620 24.667 1.00 89.44 92 PHE A C 1
ATOM 724 O O . PHE A 1 92 ? -13.446 -7.650 25.893 1.00 89.44 92 PHE A O 1
ATOM 731 N N . PHE A 1 93 ? -14.359 -6.720 24.065 1.00 87.94 93 PHE A N 1
ATOM 732 C CA . PHE A 1 93 ? -15.170 -5.771 24.830 1.00 87.94 93 PHE A CA 1
ATOM 733 C C . PHE A 1 93 ? -16.194 -6.467 25.723 1.00 87.94 93 PHE A C 1
ATOM 735 O O . PHE A 1 93 ? -16.332 -6.079 26.880 1.00 87.94 93 PHE A O 1
ATOM 742 N N . ALA A 1 94 ? -16.880 -7.499 25.229 1.00 88.81 94 ALA A N 1
ATOM 743 C CA . ALA A 1 94 ? -17.857 -8.247 26.016 1.00 88.81 94 ALA A CA 1
ATOM 744 C C . ALA A 1 94 ? -17.210 -8.886 27.256 1.00 88.81 94 ALA A C 1
ATOM 746 O O . ALA A 1 94 ? -17.722 -8.735 28.367 1.00 88.81 94 ALA A O 1
ATOM 747 N N . ILE A 1 95 ? -16.040 -9.512 27.089 1.00 90.75 95 ILE A N 1
ATOM 748 C CA . ILE A 1 95 ? -15.257 -10.068 28.203 1.00 90.75 95 ILE A CA 1
ATOM 749 C C . ILE A 1 95 ? -14.857 -8.963 29.189 1.00 90.75 95 ILE A C 1
ATOM 751 O O . ILE A 1 95 ? -15.002 -9.125 30.401 1.00 90.75 95 ILE A O 1
ATOM 755 N N . PHE A 1 96 ? -14.393 -7.817 28.688 1.00 85.62 96 PHE A N 1
ATOM 756 C CA . PHE A 1 96 ? -13.983 -6.695 29.530 1.00 85.62 96 PHE A CA 1
ATOM 757 C C . PHE A 1 96 ? -15.140 -6.117 30.361 1.00 85.62 96 PHE A C 1
ATOM 759 O O . PHE A 1 96 ? -14.966 -5.833 31.551 1.00 85.62 96 PHE A O 1
ATOM 766 N N . ILE A 1 97 ? -16.333 -5.980 29.767 1.00 86.62 97 ILE A N 1
ATOM 767 C CA . ILE A 1 97 ? -17.547 -5.561 30.484 1.00 86.62 97 ILE A CA 1
ATOM 768 C C . ILE A 1 97 ? -17.883 -6.572 31.581 1.00 86.62 97 ILE A C 1
ATOM 770 O O . ILE A 1 97 ? -18.167 -6.162 32.704 1.00 86.62 97 ILE A O 1
ATOM 774 N N . LEU A 1 98 ? -17.813 -7.874 31.287 1.00 90.25 98 LEU A N 1
ATOM 775 C CA . LEU A 1 98 ? -18.133 -8.937 32.242 1.00 90.25 98 LEU A CA 1
ATOM 776 C C . LEU A 1 98 ? -17.187 -8.901 33.453 1.00 90.25 98 LEU A C 1
ATOM 778 O O . LEU A 1 98 ? -17.646 -8.884 34.594 1.00 90.25 98 LEU A O 1
ATOM 782 N N . ILE A 1 99 ? -15.876 -8.786 33.217 1.00 87.62 99 ILE A N 1
ATOM 783 C CA . ILE A 1 99 ? -14.871 -8.649 34.284 1.00 87.62 99 ILE A CA 1
ATOM 784 C C . ILE A 1 99 ? -15.140 -7.394 35.124 1.00 87.62 99 ILE A C 1
ATOM 786 O O . ILE A 1 99 ? -15.148 -7.453 36.353 1.00 87.62 99 ILE A O 1
ATOM 790 N N . THR A 1 100 ? -15.399 -6.259 34.472 1.00 82.31 100 THR A N 1
ATOM 791 C CA . THR A 1 100 ? -15.675 -4.990 35.162 1.00 82.31 100 THR A CA 1
ATOM 792 C C . THR A 1 100 ? -16.952 -5.078 36.003 1.00 82.31 100 THR A C 1
ATOM 794 O O . THR A 1 100 ? -16.969 -4.611 37.143 1.00 82.31 100 THR A O 1
ATOM 797 N N . ALA A 1 101 ? -18.004 -5.716 35.484 1.00 84.31 101 ALA A N 1
ATOM 798 C CA . ALA A 1 101 ? -19.247 -5.958 36.211 1.00 84.31 101 ALA A CA 1
ATOM 799 C C . ALA A 1 101 ? -19.014 -6.850 37.441 1.00 84.31 101 ALA A C 1
ATOM 801 O O . ALA A 1 101 ? -19.495 -6.539 38.529 1.00 84.31 101 ALA A O 1
ATOM 802 N N . PHE A 1 102 ? -18.210 -7.907 37.306 1.00 87.75 102 PHE A N 1
ATOM 803 C CA . PHE A 1 102 ? -17.865 -8.796 38.416 1.00 87.75 102 PHE A CA 1
ATOM 804 C C . PHE A 1 102 ? -17.084 -8.071 39.527 1.00 87.75 102 PHE A C 1
ATOM 806 O O . PHE A 1 102 ? -17.435 -8.168 40.705 1.00 87.75 102 PHE A O 1
ATOM 813 N N . ILE A 1 103 ? -16.080 -7.265 39.160 1.00 84.56 103 ILE A N 1
ATOM 814 C CA . ILE A 1 103 ? -15.318 -6.426 40.104 1.00 84.56 103 ILE A CA 1
ATOM 815 C C . ILE A 1 103 ? -16.239 -5.418 40.809 1.00 84.56 103 ILE A C 1
ATOM 817 O O . ILE A 1 103 ? -16.103 -5.178 42.013 1.00 84.56 103 ILE A O 1
ATOM 821 N N . MET A 1 104 ? -17.196 -4.832 40.086 1.00 80.06 104 MET A N 1
ATOM 822 C CA . MET A 1 104 ? -18.167 -3.892 40.649 1.00 80.06 104 MET A CA 1
ATOM 823 C C . MET A 1 104 ? -19.064 -4.545 41.710 1.00 80.06 104 MET A C 1
ATOM 825 O O . MET A 1 104 ? -19.288 -3.941 42.762 1.00 80.06 104 MET A O 1
ATOM 829 N N . ILE A 1 105 ? -19.524 -5.778 41.469 1.00 85.38 105 ILE A N 1
ATOM 830 C CA . ILE A 1 105 ? -20.331 -6.547 42.428 1.00 85.38 105 ILE A CA 1
ATOM 831 C C . ILE A 1 105 ? -19.519 -6.837 43.699 1.00 85.38 105 ILE A C 1
ATOM 833 O O . ILE A 1 105 ? -19.985 -6.552 44.804 1.00 85.38 105 ILE A O 1
ATOM 837 N N . ILE A 1 106 ? -18.284 -7.334 43.559 1.00 85.94 106 ILE A N 1
ATOM 838 C CA . ILE A 1 106 ? -17.415 -7.676 44.702 1.00 85.94 106 ILE A CA 1
ATOM 839 C C . ILE A 1 106 ? -17.064 -6.437 45.533 1.00 85.94 106 ILE A C 1
ATOM 841 O O . ILE A 1 106 ? -17.107 -6.469 46.762 1.00 85.94 106 ILE A O 1
ATOM 845 N N . SER A 1 107 ? -16.753 -5.321 44.875 1.00 81.25 107 SER A N 1
ATOM 846 C CA . SER A 1 107 ? -16.379 -4.071 45.545 1.00 81.25 107 SER A CA 1
ATOM 847 C C . SER A 1 107 ? -17.565 -3.307 46.158 1.00 81.25 107 SER A C 1
ATOM 849 O O . SER A 1 107 ? -17.364 -2.216 46.697 1.00 81.25 107 SER A O 1
ATOM 851 N N . ARG A 1 108 ? -18.796 -3.853 46.102 1.00 72.62 108 ARG A N 1
ATOM 852 C CA . ARG A 1 108 ? -20.044 -3.235 46.604 1.00 72.62 108 ARG A CA 1
ATOM 853 C C . ARG A 1 108 ? -20.238 -1.784 46.136 1.00 72.62 108 ARG A C 1
ATOM 855 O O . ARG A 1 108 ? -20.747 -0.953 46.883 1.00 72.62 108 ARG A O 1
ATOM 862 N N . GLY A 1 109 ? -19.774 -1.449 44.929 1.00 62.78 109 GLY A N 1
ATOM 863 C CA . GLY A 1 109 ? -19.878 -0.093 44.372 1.00 62.78 109 GLY A CA 1
ATOM 864 C C . GLY A 1 109 ? -19.136 0.997 45.161 1.00 62.78 109 GLY A C 1
ATOM 865 O O . GLY A 1 109 ? -19.351 2.180 44.910 1.00 62.78 109 GLY A O 1
ATOM 866 N N . ARG A 1 110 ? -18.258 0.633 46.108 1.00 62.09 110 ARG A N 1
ATOM 867 C CA . ARG A 1 110 ? -17.714 1.565 47.112 1.00 62.09 110 ARG A CA 1
ATOM 868 C C . ARG A 1 110 ? -16.691 2.563 46.558 1.00 62.09 110 ARG A C 1
ATOM 870 O O . ARG A 1 110 ? -16.313 3.480 47.277 1.00 62.09 110 ARG A O 1
ATOM 877 N N . ASN A 1 111 ? -16.239 2.404 45.308 1.00 55.41 111 ASN A N 1
ATOM 878 C CA . ASN A 1 111 ? -15.289 3.334 44.693 1.00 55.41 111 ASN A CA 1
ATOM 879 C C . ASN A 1 111 ? -15.232 3.255 43.152 1.00 55.41 111 ASN A C 1
ATOM 881 O O . ASN A 1 111 ? -14.173 2.985 42.587 1.00 55.41 111 ASN A O 1
ATOM 885 N N . ILE A 1 112 ? -16.351 3.445 42.439 1.00 59.59 112 ILE A N 1
ATOM 886 C CA . ILE A 1 112 ? -16.307 3.481 40.965 1.00 59.59 112 ILE A CA 1
ATOM 887 C C . ILE A 1 112 ? -17.077 4.686 40.427 1.00 59.59 112 ILE A C 1
ATOM 889 O O . ILE A 1 112 ? -18.285 4.819 40.602 1.00 59.59 112 ILE A O 1
ATOM 893 N N . THR A 1 113 ? -16.371 5.547 39.693 1.00 68.00 113 THR A N 1
ATOM 894 C CA . THR A 1 113 ? -16.944 6.629 38.879 1.00 68.00 113 THR A CA 1
ATOM 895 C C . THR A 1 113 ? -17.614 6.059 37.618 1.00 68.00 113 THR A C 1
ATOM 897 O O . THR A 1 113 ? -17.254 6.404 36.494 1.00 68.00 113 THR A O 1
ATOM 900 N N . VAL A 1 114 ? -18.606 5.173 37.786 1.00 68.44 114 VAL A N 1
ATOM 901 C CA . VAL A 1 114 ? -19.338 4.504 36.687 1.00 68.44 114 VAL A CA 1
ATOM 902 C C . VAL A 1 114 ? -19.884 5.526 35.691 1.00 68.44 114 VAL A C 1
ATOM 904 O O . VAL A 1 114 ? -19.766 5.360 34.479 1.00 68.44 114 VAL A O 1
ATOM 907 N N . MET A 1 115 ? -20.364 6.654 36.212 1.00 72.94 115 MET A N 1
ATOM 908 C CA . MET A 1 115 ? -20.902 7.769 35.435 1.00 72.94 115 MET A CA 1
ATOM 909 C C . MET A 1 115 ? -19.867 8.435 34.507 1.00 72.94 115 MET A C 1
ATOM 911 O O . MET A 1 115 ? -20.241 9.022 33.498 1.00 72.94 115 MET A O 1
ATOM 915 N N . ARG A 1 116 ? -18.560 8.314 34.791 1.00 76.94 116 ARG A N 1
ATOM 916 C CA . ARG A 1 116 ? -17.473 8.758 33.893 1.00 76.94 116 ARG A CA 1
ATOM 917 C C . ARG A 1 116 ? -16.992 7.654 32.946 1.00 76.94 116 ARG A C 1
ATOM 919 O O . ARG A 1 116 ? -16.381 7.963 31.924 1.00 76.94 116 ARG A O 1
ATOM 926 N N . PHE A 1 117 ? -17.238 6.388 33.279 1.00 77.44 117 PHE A N 1
ATOM 927 C CA . PHE A 1 117 ? -16.800 5.227 32.503 1.00 77.44 117 PHE A CA 1
ATOM 928 C C . PHE A 1 117 ? -17.733 4.930 31.321 1.00 77.44 117 PHE A C 1
ATOM 930 O O . PHE A 1 117 ? -17.259 4.807 30.194 1.00 77.44 117 PHE A O 1
ATOM 937 N N . VAL A 1 118 ? -19.050 4.891 31.552 1.00 82.25 118 VAL A N 1
ATOM 938 C CA . VAL A 1 118 ? -20.063 4.562 30.529 1.00 82.25 118 VAL A CA 1
ATOM 939 C C . VAL A 1 118 ? -19.985 5.450 29.276 1.00 82.25 118 VAL A C 1
ATOM 941 O O . VAL A 1 118 ? -19.870 4.893 28.184 1.00 82.25 118 VA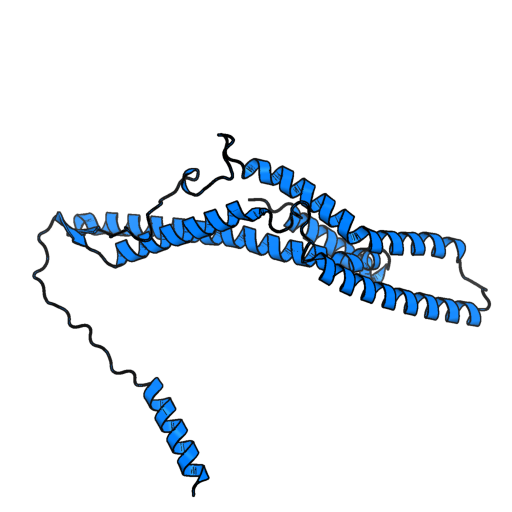L A O 1
ATOM 944 N N . PRO A 1 119 ? -19.981 6.798 29.362 1.00 83.81 119 PRO A N 1
ATOM 945 C CA . PRO A 1 119 ? -19.940 7.633 28.158 1.00 83.81 119 PRO A CA 1
ATOM 946 C C . PRO A 1 119 ? -18.643 7.451 27.362 1.00 83.81 119 PRO A C 1
ATOM 948 O O . PRO A 1 119 ? -18.671 7.421 26.134 1.00 83.81 119 PRO A O 1
ATOM 951 N N . ARG A 1 120 ? -17.505 7.256 28.045 1.00 82.00 120 ARG A N 1
ATOM 952 C CA . ARG A 1 120 ? -16.232 6.936 27.381 1.00 82.00 120 ARG A CA 1
ATOM 953 C C . ARG A 1 120 ? -16.308 5.591 26.669 1.00 82.00 120 ARG A C 1
ATOM 955 O O . ARG A 1 120 ? -15.836 5.481 25.548 1.00 82.00 120 ARG A O 1
ATOM 962 N N . PHE A 1 121 ? -16.915 4.592 27.297 1.00 84.12 121 PHE A N 1
ATOM 963 C CA . PHE A 1 121 ? -17.049 3.254 26.737 1.00 84.12 121 PHE A CA 1
ATOM 964 C C . PHE A 1 121 ? -17.929 3.219 25.477 1.00 84.12 121 PHE A C 1
ATOM 966 O O . PHE A 1 121 ? -17.523 2.666 24.457 1.00 84.12 121 PHE A O 1
ATOM 973 N N . VAL A 1 122 ? -19.094 3.875 25.519 1.00 87.75 122 VAL A N 1
ATOM 974 C CA . VAL A 1 122 ? -19.998 4.002 24.361 1.00 87.75 122 VAL A CA 1
ATOM 975 C C . VAL A 1 122 ? -19.298 4.702 23.197 1.00 87.75 122 VAL A C 1
ATOM 977 O O . VAL A 1 122 ? -19.370 4.233 22.062 1.00 87.75 122 VAL A O 1
ATOM 980 N N . LEU A 1 123 ? -18.561 5.780 23.482 1.00 87.19 123 LEU A N 1
ATOM 981 C CA . LEU A 1 123 ? -17.788 6.500 22.474 1.00 87.19 123 LEU A CA 1
ATOM 982 C C . LEU A 1 123 ? -16.741 5.598 21.801 1.00 87.19 123 LEU A C 1
ATOM 984 O O . LEU A 1 123 ? -16.554 5.690 20.593 1.00 87.19 123 LEU A O 1
ATOM 988 N N . ILE A 1 124 ? -16.100 4.683 22.535 1.00 86.25 124 ILE A N 1
ATOM 989 C CA . ILE A 1 124 ? -15.144 3.736 21.942 1.00 86.25 124 ILE A CA 1
ATOM 990 C C . ILE A 1 124 ? -15.847 2.762 21.005 1.00 86.25 124 ILE A C 1
ATOM 992 O O . ILE A 1 124 ? -15.385 2.582 19.884 1.00 86.25 124 ILE A O 1
ATOM 996 N N . ILE A 1 125 ? -16.945 2.137 21.440 1.00 88.88 125 ILE A N 1
ATOM 997 C CA . ILE A 1 125 ? -17.689 1.197 20.589 1.00 88.88 125 ILE A CA 1
ATOM 998 C C . ILE A 1 125 ? -18.107 1.887 19.292 1.00 88.88 125 ILE A C 1
ATOM 1000 O O . ILE A 1 125 ? -17.953 1.306 18.219 1.00 88.88 125 ILE A O 1
ATOM 1004 N N . LEU A 1 126 ? -18.547 3.143 19.391 1.00 90.44 126 LEU A N 1
ATOM 1005 C CA . LEU A 1 126 ? -18.874 3.978 18.244 1.00 90.44 126 LEU A CA 1
ATOM 1006 C C . LEU A 1 126 ? -17.645 4.226 17.355 1.00 90.44 126 LEU A C 1
ATOM 1008 O O . LEU A 1 126 ? -17.706 4.039 16.144 1.00 90.44 126 LEU A O 1
ATOM 1012 N N . LEU A 1 127 ? -16.488 4.588 17.912 1.00 89.06 127 LEU A N 1
ATOM 1013 C CA . LEU A 1 127 ? -15.276 4.718 17.095 1.00 89.06 127 LEU A CA 1
ATOM 1014 C C . LEU A 1 127 ? -14.882 3.397 16.422 1.00 89.06 127 LEU A C 1
ATOM 1016 O O . LEU A 1 127 ? -14.385 3.414 15.302 1.00 89.06 127 LEU A O 1
ATOM 1020 N N . VAL A 1 128 ? -15.104 2.257 17.074 1.00 89.75 128 VAL A N 1
ATOM 1021 C CA . VAL A 1 128 ? -14.810 0.935 16.513 1.00 89.75 128 VAL A CA 1
ATOM 1022 C C . VAL A 1 128 ? -15.765 0.614 15.363 1.00 89.75 128 VAL A C 1
ATOM 1024 O O . VAL A 1 128 ? -15.289 0.202 14.302 1.00 89.75 128 VAL A O 1
ATOM 1027 N N . THR A 1 129 ? -17.077 0.860 15.519 1.00 89.19 129 THR A N 1
ATOM 1028 C CA . THR A 1 129 ? -18.073 0.673 14.443 1.00 89.19 129 THR A CA 1
ATOM 1029 C C . THR A 1 129 ? -17.756 1.554 13.237 1.00 89.19 129 THR A C 1
ATOM 1031 O O . THR A 1 129 ? -17.815 1.077 12.107 1.00 89.19 129 THR A O 1
ATOM 1034 N N . PHE A 1 130 ? -17.393 2.818 13.466 1.00 89.44 130 PHE A N 1
ATOM 1035 C CA . PHE A 1 130 ? -17.121 3.793 12.406 1.00 89.44 130 PHE A CA 1
ATOM 1036 C C . PHE A 1 130 ? -15.662 3.816 11.929 1.00 89.44 130 PHE A C 1
ATOM 1038 O O . PHE A 1 130 ? -15.334 4.577 11.019 1.00 89.44 130 PHE A O 1
ATOM 1045 N N . SER A 1 131 ? -14.786 2.975 12.489 1.00 89.06 131 SER A N 1
ATOM 1046 C CA . SER A 1 131 ? -13.347 2.999 12.187 1.00 89.06 131 SER A CA 1
ATOM 1047 C C . SER A 1 131 ? -13.047 2.814 10.696 1.00 89.06 131 SER A C 1
ATOM 1049 O O . SER A 1 131 ? -12.208 3.530 10.156 1.00 89.06 131 SER A O 1
ATOM 1051 N N . PHE A 1 132 ? -13.773 1.922 10.014 1.00 86.56 132 PHE A N 1
ATOM 1052 C CA . PHE A 1 132 ? -13.623 1.710 8.572 1.00 86.56 132 PHE A CA 1
ATOM 1053 C C . PHE A 1 132 ? -13.982 2.954 7.771 1.00 86.56 132 PHE A C 1
ATOM 1055 O O . PHE A 1 132 ? -13.191 3.408 6.952 1.00 86.56 132 PHE A O 1
ATOM 1062 N N . ALA A 1 133 ? -15.155 3.530 8.047 1.00 86.00 133 ALA A N 1
ATOM 1063 C CA . ALA A 1 133 ? -15.648 4.703 7.339 1.00 86.00 133 ALA A CA 1
ATOM 1064 C C . ALA A 1 133 ? -14.712 5.905 7.526 1.00 86.00 133 ALA A C 1
ATOM 1066 O O . ALA A 1 133 ? -14.405 6.591 6.556 1.00 86.00 133 ALA A O 1
ATOM 1067 N N . LEU A 1 134 ? -14.205 6.128 8.745 1.00 87.06 134 LEU A N 1
ATOM 1068 C CA . LEU A 1 134 ? -13.272 7.221 9.030 1.00 87.06 134 LEU A CA 1
ATOM 1069 C C . LEU A 1 134 ? -11.951 7.071 8.271 1.00 87.06 134 LEU A C 1
ATOM 1071 O O . LEU A 1 134 ? -11.504 8.020 7.628 1.00 87.06 134 LEU A O 1
ATOM 1075 N N . ILE A 1 135 ? -11.329 5.890 8.318 1.00 85.88 135 ILE A N 1
ATOM 1076 C CA . ILE A 1 135 ? -10.053 5.674 7.623 1.00 85.88 135 ILE A CA 1
ATOM 1077 C C . ILE A 1 135 ? -10.249 5.689 6.111 1.00 85.88 135 ILE A C 1
ATOM 1079 O O . ILE A 1 135 ? -9.460 6.317 5.410 1.00 85.88 135 ILE A O 1
ATOM 1083 N N . GLN A 1 136 ? -11.309 5.058 5.602 1.00 83.06 136 GLN A N 1
ATOM 1084 C CA . GLN A 1 136 ? -11.627 5.076 4.178 1.00 83.06 136 GLN A CA 1
ATOM 1085 C C . GLN A 1 136 ? -11.868 6.504 3.675 1.00 83.06 136 GLN A C 1
ATOM 1087 O O . GLN A 1 136 ? -11.406 6.850 2.592 1.00 83.06 136 GLN A O 1
ATOM 1092 N N . PHE A 1 137 ? -12.544 7.345 4.458 1.00 84.69 137 PHE A N 1
ATOM 1093 C CA . PHE A 1 137 ? -12.772 8.744 4.108 1.00 84.69 137 PHE A CA 1
ATOM 1094 C C . PHE A 1 137 ? -11.462 9.537 4.015 1.00 84.69 137 PHE A C 1
ATOM 1096 O O . PHE A 1 137 ? -11.209 10.199 3.009 1.00 84.69 137 PHE A O 1
ATOM 1103 N N . ILE A 1 138 ? -10.589 9.418 5.023 1.00 86.12 138 ILE A N 1
ATOM 1104 C CA . ILE A 1 138 ? -9.258 10.048 5.007 1.00 86.12 138 ILE A CA 1
ATOM 1105 C C . ILE A 1 138 ? -8.454 9.565 3.796 1.00 86.12 138 ILE A C 1
ATOM 1107 O O . ILE A 1 138 ? -7.825 10.357 3.096 1.00 86.12 138 ILE A O 1
ATOM 1111 N N . TYR A 1 139 ? -8.510 8.264 3.529 1.00 82.69 139 TYR A N 1
ATOM 1112 C CA . TYR A 1 139 ? -7.841 7.642 2.403 1.00 82.69 139 TYR A CA 1
ATOM 1113 C C . TYR A 1 139 ? -8.335 8.218 1.061 1.00 82.69 139 TYR A C 1
ATOM 1115 O O . TYR A 1 139 ? -7.525 8.597 0.220 1.00 82.69 139 TYR A O 1
ATOM 1123 N N . GLN A 1 140 ? -9.652 8.354 0.874 1.00 81.88 140 GLN A N 1
ATOM 1124 C CA . GLN A 1 140 ? -10.245 8.919 -0.344 1.00 81.88 140 GLN A CA 1
ATOM 1125 C C . GLN A 1 140 ? -9.833 10.375 -0.580 1.00 81.88 140 GLN A C 1
ATOM 1127 O O . GLN A 1 140 ? -9.526 10.733 -1.714 1.00 81.88 140 GLN A O 1
ATOM 1132 N N . ILE A 1 141 ? -9.783 11.205 0.468 1.00 83.75 141 ILE A N 1
ATOM 1133 C CA . ILE A 1 141 ? -9.320 12.599 0.355 1.00 83.75 141 ILE A CA 1
ATOM 1134 C C . ILE A 1 141 ? -7.889 12.643 -0.181 1.00 83.75 141 ILE A C 1
ATOM 1136 O O . ILE A 1 141 ? -7.580 13.409 -1.092 1.00 83.75 141 ILE A O 1
ATOM 1140 N N . ILE A 1 142 ? -7.017 11.808 0.374 1.00 82.62 142 ILE A N 1
ATOM 1141 C CA . ILE A 1 142 ? -5.606 11.792 -0.002 1.00 82.62 142 ILE A CA 1
ATOM 1142 C C . ILE A 1 142 ? -5.415 11.235 -1.409 1.00 82.62 142 ILE A C 1
ATOM 1144 O O . ILE A 1 142 ? -4.638 11.799 -2.173 1.00 82.62 142 ILE A O 1
ATOM 1148 N N . ASP A 1 143 ? -6.169 10.206 -1.788 1.00 78.25 143 ASP A N 1
ATOM 1149 C CA . ASP A 1 143 ? -6.178 9.698 -3.160 1.00 78.25 143 ASP A CA 1
ATOM 1150 C C . ASP A 1 143 ? -6.655 10.755 -4.162 1.00 78.25 143 ASP A C 1
ATOM 1152 O O . ASP A 1 143 ? -6.142 10.801 -5.275 1.00 78.25 143 ASP A O 1
ATOM 1156 N N . VAL A 1 144 ? -7.592 11.633 -3.791 1.00 79.81 144 VAL A N 1
ATOM 1157 C CA . VAL A 1 144 ? -8.005 12.761 -4.644 1.00 79.81 144 VAL A CA 1
ATOM 1158 C C . VAL A 1 144 ? -6.879 13.789 -4.773 1.00 79.81 144 VAL A C 1
ATOM 1160 O O . VAL A 1 144 ? -6.566 14.205 -5.889 1.00 79.81 144 VAL A O 1
ATOM 1163 N N . ILE A 1 145 ? -6.240 14.165 -3.660 1.00 81.62 145 ILE A N 1
ATOM 1164 C CA . ILE A 1 145 ? -5.124 15.126 -3.651 1.00 81.62 145 ILE A CA 1
ATOM 11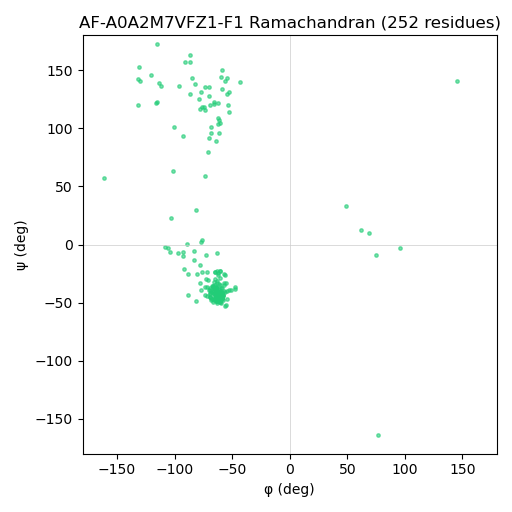65 C C . ILE A 1 145 ? -3.942 14.594 -4.469 1.00 81.62 145 ILE A C 1
ATOM 1167 O O . ILE A 1 145 ? -3.358 15.321 -5.262 1.00 81.62 145 ILE A O 1
ATOM 1171 N N . GLN A 1 146 ? -3.595 13.319 -4.316 1.00 77.88 146 GLN A N 1
ATOM 1172 C CA . GLN A 1 146 ? -2.489 12.703 -5.049 1.00 77.88 146 GLN A CA 1
ATOM 1173 C C . GLN A 1 146 ? -2.861 12.349 -6.484 1.00 77.88 146 GLN A C 1
ATOM 1175 O O . GLN A 1 146 ? -2.038 12.462 -7.387 1.00 77.88 146 GLN A O 1
ATOM 1180 N N . GLY A 1 147 ? -4.117 11.974 -6.714 1.00 74.94 147 GLY A N 1
ATOM 1181 C CA . GLY A 1 147 ? -4.662 11.727 -8.041 1.00 74.94 147 GLY A CA 1
ATOM 1182 C C . GLY A 1 147 ? -4.599 12.960 -8.938 1.00 74.94 147 GLY A C 1
ATOM 1183 O O . GLY A 1 147 ? -4.547 12.807 -10.154 1.00 74.94 147 GLY A O 1
ATOM 1184 N N . PHE A 1 148 ? -4.532 14.169 -8.369 1.00 76.56 148 PHE A N 1
ATOM 1185 C CA . PHE A 1 148 ? -4.222 15.384 -9.121 1.00 76.56 148 PHE A CA 1
ATOM 1186 C C . PHE A 1 148 ? -2.848 15.308 -9.806 1.00 76.56 148 PHE A C 1
ATOM 1188 O O . PHE A 1 148 ? -2.752 15.614 -10.989 1.00 76.56 148 PHE A O 1
ATOM 1195 N N . PHE A 1 149 ? -1.810 14.838 -9.106 1.00 76.56 149 PHE A N 1
ATOM 1196 C CA . PHE A 1 149 ? -0.455 14.708 -9.661 1.00 76.56 149 PHE A CA 1
ATOM 1197 C C . PHE A 1 149 ? -0.323 13.568 -10.671 1.00 76.56 149 PHE A C 1
ATOM 1199 O O . PHE A 1 149 ? 0.568 13.597 -11.510 1.00 76.56 149 PHE A O 1
ATOM 1206 N N . LEU A 1 150 ? -1.201 12.567 -10.596 1.00 76.38 150 LEU A N 1
ATOM 1207 C CA . LEU A 1 150 ? -1.194 11.412 -11.496 1.00 76.38 150 LEU A CA 1
ATOM 1208 C C . LEU A 1 150 ? -2.102 11.590 -12.719 1.00 76.38 150 LEU A C 1
ATOM 1210 O O . LEU A 1 150 ? -2.104 10.726 -13.597 1.00 76.38 150 LEU A O 1
ATOM 1214 N N . LYS A 1 151 ? -2.890 12.669 -12.791 1.00 78.38 151 LYS A N 1
ATOM 1215 C CA . LYS A 1 151 ? -3.742 12.969 -13.945 1.00 78.38 151 LYS A CA 1
ATOM 1216 C C . LYS A 1 151 ? -2.942 13.642 -15.049 1.00 78.38 151 LYS A C 1
ATOM 1218 O O . LYS A 1 151 ? -2.131 14.528 -14.803 1.00 78.38 151 LYS A O 1
ATOM 1223 N N . ASN A 1 152 ? -3.208 13.227 -16.281 1.00 76.56 152 ASN A N 1
ATOM 1224 C CA . ASN A 1 152 ? -2.566 13.814 -17.444 1.00 76.56 152 ASN A CA 1
ATOM 1225 C C . ASN A 1 152 ? -3.093 15.253 -17.674 1.00 76.56 152 ASN A C 1
ATOM 1227 O O . ASN A 1 152 ? -4.314 15.444 -17.615 1.00 76.56 152 ASN A O 1
ATOM 1231 N N . PRO A 1 153 ? -2.238 16.258 -17.958 1.00 67.75 153 PRO A N 1
ATOM 1232 C CA . PRO A 1 153 ? -2.671 17.631 -18.255 1.00 67.75 153 PRO A CA 1
ATOM 1233 C C . PRO A 1 153 ? -3.664 17.742 -19.423 1.00 67.75 153 PRO A C 1
ATOM 1235 O O . PRO A 1 153 ? -4.506 18.635 -19.415 1.00 67.75 153 PRO A O 1
ATOM 1238 N N . ASP A 1 154 ? -3.641 16.796 -20.365 1.00 70.88 154 ASP A N 1
ATOM 1239 C CA . ASP A 1 154 ? -4.560 16.756 -21.514 1.00 70.88 154 ASP A CA 1
ATOM 1240 C C . ASP A 1 154 ? -5.976 16.253 -21.159 1.00 70.88 154 ASP A C 1
ATOM 1242 O O . ASP A 1 154 ? -6.823 16.071 -22.032 1.00 70.88 154 ASP A O 1
ATOM 1246 N N . GLY A 1 155 ? -6.247 15.954 -19.882 1.00 64.25 155 GLY A N 1
ATOM 1247 C CA . GLY A 1 155 ? -7.549 15.476 -19.398 1.00 64.25 155 GLY A CA 1
ATOM 1248 C C . GLY A 1 155 ? -7.873 14.015 -19.740 1.00 64.25 155 GLY A C 1
ATOM 1249 O O . GLY A 1 155 ? -8.825 13.453 -19.195 1.00 64.25 155 GLY A O 1
ATOM 1250 N N . ALA A 1 156 ? -7.070 13.368 -20.587 1.00 60.00 156 ALA A N 1
ATOM 1251 C CA . ALA A 1 156 ? -7.217 11.968 -20.965 1.00 60.00 156 ALA A CA 1
ATOM 1252 C C . ALA A 1 156 ? -6.374 11.048 -20.059 1.00 60.00 156 ALA A C 1
ATOM 1254 O O . ALA A 1 156 ? -5.203 10.785 -20.329 1.00 60.00 156 ALA A O 1
ATOM 1255 N N . GLY A 1 157 ? -6.993 10.534 -18.992 1.00 71.19 157 GLY A N 1
ATOM 1256 C CA . GLY A 1 157 ? -6.462 9.423 -18.192 1.00 71.19 157 GLY A CA 1
ATOM 1257 C C . GLY A 1 157 ? -5.318 9.765 -17.226 1.00 71.19 157 GLY A C 1
ATOM 1258 O O . GLY A 1 157 ? -5.102 10.921 -16.852 1.00 71.19 157 GLY A O 1
ATOM 1259 N N . PHE A 1 158 ? -4.621 8.721 -16.768 1.00 77.12 158 PHE A N 1
ATOM 1260 C CA . PHE A 1 158 ? -3.460 8.834 -15.884 1.00 77.12 158 PHE A CA 1
ATOM 1261 C C . PHE A 1 158 ? -2.157 9.026 -16.680 1.00 77.12 158 PHE A C 1
ATOM 1263 O O . PHE A 1 158 ? -2.072 8.649 -17.849 1.00 77.12 158 PHE A O 1
ATOM 1270 N N . ILE A 1 159 ? -1.137 9.605 -16.041 1.00 79.81 159 ILE A N 1
ATOM 1271 C CA . ILE A 1 159 ? 0.215 9.743 -16.598 1.00 79.81 159 ILE A CA 1
ATOM 1272 C C . ILE A 1 159 ? 0.774 8.351 -16.927 1.00 79.81 159 ILE A C 1
ATOM 1274 O O . ILE A 1 159 ? 0.684 7.428 -16.121 1.00 79.81 159 ILE A O 1
ATOM 1278 N N . SER A 1 160 ? 1.365 8.217 -18.113 1.00 77.62 160 SER A N 1
ATOM 1279 C CA . SER A 1 160 ? 2.059 7.001 -18.554 1.00 77.62 160 SER A CA 1
ATOM 1280 C C . SER A 1 160 ? 3.547 7.268 -18.761 1.00 77.62 160 SER A C 1
ATOM 1282 O O . SER A 1 160 ? 3.987 8.420 -18.765 1.00 77.62 160 SER A O 1
ATOM 1284 N N . GLN A 1 161 ? 4.322 6.217 -19.019 1.00 77.00 161 GLN A N 1
ATOM 1285 C CA . GLN A 1 161 ? 5.737 6.266 -19.358 1.00 77.00 161 GLN A CA 1
ATOM 1286 C C . GLN A 1 161 ? 6.015 7.314 -20.441 1.00 77.00 161 GLN A C 1
ATOM 1288 O O . GLN A 1 161 ? 7.001 8.034 -20.349 1.00 77.00 161 GLN A O 1
ATOM 1293 N N . LYS A 1 162 ? 5.128 7.465 -21.431 1.00 76.38 162 LYS A N 1
ATOM 1294 C CA . LYS A 1 162 ? 5.286 8.434 -22.531 1.00 76.38 162 LYS A CA 1
ATOM 1295 C C . LYS A 1 162 ? 5.309 9.896 -22.076 1.00 76.38 162 LYS A C 1
ATOM 1297 O O . LYS A 1 162 ? 5.887 10.727 -22.764 1.00 76.38 162 LYS A O 1
ATOM 1302 N N . ASN A 1 163 ? 4.685 10.189 -20.938 1.00 72.81 163 ASN A N 1
ATOM 1303 C CA . ASN A 1 163 ? 4.594 11.530 -20.362 1.00 72.81 163 ASN A CA 1
ATOM 1304 C C . ASN A 1 163 ? 5.729 11.801 -19.360 1.00 72.81 163 ASN A C 1
ATOM 1306 O O . ASN A 1 163 ? 5.906 12.929 -18.910 1.00 72.81 163 ASN A O 1
ATOM 1310 N N . LEU A 1 164 ? 6.491 10.767 -18.998 1.00 73.88 164 LEU A N 1
ATOM 1311 C CA . LEU A 1 164 ? 7.712 10.875 -18.210 1.00 73.88 164 LEU A CA 1
ATOM 1312 C C . LEU A 1 164 ? 8.908 11.021 -19.156 1.00 73.88 164 LEU A C 1
ATOM 1314 O O . LEU A 1 164 ? 8.859 10.569 -20.302 1.00 73.88 164 LEU A O 1
ATOM 1318 N N . LEU A 1 165 ? 10.015 11.586 -18.664 1.00 73.50 165 LEU A N 1
ATOM 1319 C CA . LEU A 1 165 ? 11.299 11.493 -19.358 1.00 73.50 165 LEU A CA 1
ATOM 1320 C C . LEU A 1 165 ? 11.678 10.007 -19.440 1.00 73.50 165 LEU A C 1
ATOM 1322 O O . LEU A 1 165 ? 12.167 9.423 -18.470 1.00 73.50 165 LEU A O 1
ATOM 1326 N N . SER A 1 166 ? 11.356 9.376 -20.568 1.00 70.62 166 SER A N 1
ATOM 1327 C CA . SER A 1 166 ? 11.378 7.928 -20.688 1.00 70.62 166 SER A CA 1
ATOM 1328 C C . SER A 1 166 ? 12.099 7.444 -21.921 1.00 70.62 166 SER A C 1
ATOM 1330 O O . SER A 1 166 ? 12.003 7.993 -23.016 1.00 70.62 166 SER A O 1
ATOM 1332 N N . ILE A 1 167 ? 12.798 6.335 -21.717 1.00 71.06 167 ILE A N 1
ATOM 1333 C CA . ILE A 1 167 ? 13.315 5.514 -22.793 1.00 71.06 167 ILE A CA 1
ATOM 1334 C C . ILE A 1 167 ? 12.341 4.342 -22.906 1.00 71.06 167 ILE A C 1
ATOM 1336 O O . ILE A 1 167 ? 12.330 3.450 -22.056 1.00 71.06 167 ILE A O 1
ATOM 1340 N N . SER A 1 168 ? 11.447 4.402 -23.894 1.00 70.69 168 SER A N 1
ATOM 1341 C CA . SER A 1 168 ? 10.403 3.396 -24.103 1.00 70.69 168 SER A CA 1
ATOM 1342 C C . SER A 1 168 ? 10.648 2.612 -25.386 1.00 70.69 168 SER A C 1
ATOM 1344 O O . SER A 1 168 ? 10.989 3.167 -26.428 1.00 70.69 168 SER A O 1
ATOM 1346 N N . PHE A 1 169 ? 10.471 1.296 -25.298 1.00 82.69 169 PHE A N 1
ATOM 1347 C CA . PHE A 1 169 ? 10.614 0.377 -26.419 1.00 82.69 169 PHE A CA 1
ATOM 1348 C C . PHE A 1 169 ? 9.394 -0.540 -26.476 1.00 82.69 169 PHE A C 1
ATOM 1350 O O . PHE A 1 169 ? 8.775 -0.837 -25.452 1.00 82.69 169 PHE A O 1
ATOM 1357 N N . LYS A 1 170 ? 9.049 -1.032 -27.667 1.00 84.75 170 LYS A N 1
ATOM 1358 C CA . LYS A 1 170 ? 8.035 -2.081 -27.803 1.00 84.75 170 LYS A CA 1
ATOM 1359 C C . LYS A 1 170 ? 8.656 -3.425 -27.443 1.00 84.75 170 LYS A C 1
ATOM 1361 O O . LYS A 1 170 ? 9.549 -3.886 -28.140 1.00 84.75 170 LYS A O 1
ATOM 1366 N N . TYR A 1 171 ? 8.168 -4.073 -26.386 1.00 85.88 171 TYR A N 1
ATOM 1367 C CA . TYR A 1 171 ? 8.742 -5.334 -25.897 1.00 85.88 171 TYR A CA 1
ATOM 1368 C C . TYR A 1 171 ? 8.845 -6.430 -26.977 1.00 85.88 171 TYR A C 1
ATOM 1370 O O . TYR A 1 171 ? 9.839 -7.152 -27.033 1.00 85.88 171 TYR A O 1
ATOM 1378 N N . GLN A 1 172 ? 7.821 -6.547 -27.829 1.00 86.38 172 GLN A N 1
ATOM 1379 C CA . GLN A 1 172 ? 7.708 -7.603 -28.842 1.00 86.38 172 GLN A CA 1
ATOM 1380 C C . GLN A 1 172 ? 8.611 -7.353 -30.060 1.00 86.38 172 GLN A C 1
ATOM 1382 O O . GLN A 1 172 ? 9.248 -8.288 -30.536 1.00 86.38 172 GLN A O 1
ATOM 1387 N N . ASP A 1 173 ? 8.723 -6.097 -30.496 1.00 88.69 173 ASP A N 1
ATOM 1388 C CA . ASP A 1 173 ? 9.398 -5.728 -31.749 1.00 88.69 173 ASP A CA 1
ATOM 1389 C C . ASP A 1 173 ? 10.853 -5.271 -31.546 1.00 88.69 173 ASP A C 1
ATOM 1391 O O . ASP A 1 173 ? 11.571 -5.021 -32.512 1.00 88.69 173 ASP A O 1
ATOM 1395 N N . PHE A 1 174 ? 11.300 -5.102 -30.297 1.00 89.31 174 PHE A N 1
ATOM 1396 C CA . PHE A 1 174 ? 12.616 -4.536 -30.021 1.00 89.31 174 PHE A CA 1
ATOM 1397 C C . PHE A 1 174 ? 13.747 -5.528 -30.323 1.00 89.31 174 PHE A C 1
ATOM 1399 O O . PHE A 1 174 ? 13.897 -6.555 -29.650 1.00 89.31 174 PHE A O 1
ATOM 1406 N N . LEU A 1 175 ? 14.571 -5.157 -31.305 1.00 88.75 175 LEU A N 1
ATOM 1407 C CA . LEU A 1 175 ? 15.846 -5.775 -31.652 1.00 88.75 175 LEU A CA 1
ATOM 1408 C C . LEU A 1 175 ? 16.957 -4.746 -31.423 1.00 88.75 175 LEU A C 1
ATOM 1410 O O . LEU A 1 175 ? 16.918 -3.643 -31.968 1.00 88.75 175 LEU A O 1
ATOM 1414 N N . GLY A 1 176 ? 17.917 -5.093 -30.572 1.00 86.94 176 GLY A N 1
ATOM 1415 C CA . GLY A 1 176 ? 19.040 -4.240 -30.212 1.00 86.94 176 GLY A CA 1
ATOM 1416 C C . GLY A 1 176 ? 20.190 -4.388 -31.198 1.00 86.94 176 GLY A C 1
ATOM 1417 O O . GLY A 1 176 ? 20.648 -5.499 -31.464 1.00 86.94 176 GLY A O 1
ATOM 1418 N N . TYR A 1 177 ? 20.677 -3.258 -31.698 1.00 88.81 177 TYR A N 1
ATOM 1419 C CA . TYR A 1 177 ? 21.840 -3.195 -32.575 1.00 88.81 177 TYR A CA 1
ATOM 1420 C C . TYR A 1 177 ? 22.921 -2.324 -31.943 1.00 88.81 177 TYR A C 1
ATOM 1422 O O . TYR A 1 177 ? 22.623 -1.326 -31.283 1.00 88.81 177 TYR A O 1
ATOM 1430 N N . ARG A 1 178 ? 24.179 -2.689 -32.174 1.00 87.50 178 ARG A N 1
ATOM 1431 C CA . ARG A 1 178 ? 25.364 -1.937 -31.760 1.00 87.50 178 ARG A CA 1
ATOM 1432 C C . ARG A 1 178 ? 26.295 -1.786 -32.956 1.00 87.50 178 ARG A C 1
ATOM 1434 O O . ARG A 1 178 ? 26.438 -2.719 -33.743 1.00 87.50 178 ARG A O 1
ATOM 1441 N N . LYS A 1 179 ? 26.924 -0.620 -33.100 1.00 87.19 179 LYS A N 1
ATOM 1442 C CA . LYS A 1 179 ? 28.008 -0.439 -34.072 1.00 87.19 179 LYS A CA 1
ATOM 1443 C C . LYS A 1 179 ? 29.245 -1.200 -33.615 1.00 87.19 179 LYS A C 1
ATOM 1445 O O . LYS A 1 179 ? 29.677 -1.030 -32.477 1.00 87.19 179 LYS A O 1
ATOM 1450 N N . TYR A 1 180 ? 29.795 -2.029 -34.493 1.00 80.81 180 TYR A N 1
ATOM 1451 C CA . TYR A 1 180 ? 31.000 -2.796 -34.216 1.00 80.81 180 TYR A CA 1
ATOM 1452 C C . TYR A 1 180 ? 32.247 -1.916 -34.358 1.00 80.81 180 TYR A C 1
ATOM 1454 O O . TYR A 1 180 ? 32.454 -1.294 -35.398 1.00 80.81 180 TYR A O 1
ATOM 1462 N N . GLY A 1 181 ? 33.073 -1.853 -33.316 1.00 83.25 181 GLY A N 1
ATOM 1463 C CA . GLY A 1 181 ? 34.342 -1.127 -33.326 1.00 83.25 181 GLY A CA 1
ATOM 1464 C C . GLY A 1 181 ? 34.652 -0.500 -31.971 1.00 83.25 181 GLY A C 1
ATOM 1465 O O . GLY A 1 181 ? 33.772 0.069 -31.329 1.00 83.25 181 GLY A O 1
ATOM 1466 N N . VAL A 1 182 ? 35.925 -0.545 -31.566 1.00 83.75 182 VAL A N 1
ATOM 1467 C CA . VAL A 1 182 ? 36.398 -0.086 -30.243 1.00 83.75 182 VAL A CA 1
ATOM 1468 C C . VAL A 1 182 ? 36.014 1.374 -29.963 1.00 83.75 182 VAL A C 1
ATOM 1470 O O . VAL A 1 182 ? 35.698 1.730 -28.832 1.00 83.75 182 VAL A O 1
ATOM 1473 N N . ALA A 1 183 ? 35.965 2.214 -31.001 1.00 84.81 183 ALA A N 1
ATOM 1474 C CA . ALA A 1 183 ? 35.577 3.620 -30.888 1.00 84.81 183 ALA A CA 1
ATOM 1475 C C . ALA A 1 183 ? 34.109 3.836 -30.461 1.00 84.81 183 ALA A C 1
ATOM 1477 O O . ALA A 1 183 ? 33.777 4.887 -29.918 1.00 84.81 183 ALA A O 1
ATOM 1478 N N . PHE A 1 184 ? 33.222 2.862 -30.693 1.00 84.31 184 PHE A N 1
ATOM 1479 C CA . PHE A 1 184 ? 31.790 2.959 -30.377 1.00 84.31 184 PHE A CA 1
ATOM 1480 C C . PHE A 1 184 ? 31.396 2.174 -29.120 1.00 84.31 184 PHE A C 1
ATOM 1482 O O . PHE A 1 184 ? 30.261 2.287 -28.646 1.00 84.31 184 PHE A O 1
ATOM 1489 N N . ASP A 1 185 ? 32.332 1.410 -28.555 1.00 85.19 185 ASP A N 1
ATOM 1490 C CA . ASP A 1 185 ? 32.095 0.545 -27.402 1.00 85.19 185 ASP A CA 1
ATOM 1491 C C . ASP A 1 185 ? 31.712 1.332 -26.147 1.00 85.19 185 ASP A C 1
ATOM 1493 O O . ASP A 1 185 ? 30.793 0.939 -25.424 1.00 85.19 185 ASP A O 1
ATOM 1497 N N . GLU A 1 186 ? 32.352 2.481 -25.925 1.00 89.00 186 GLU A N 1
ATOM 1498 C CA . GLU A 1 186 ? 32.038 3.373 -24.807 1.00 89.00 186 GLU A CA 1
ATOM 1499 C C . GLU A 1 186 ? 30.604 3.916 -24.908 1.00 89.00 186 GLU A C 1
ATOM 1501 O O . GLU A 1 186 ? 29.828 3.832 -23.955 1.00 89.00 186 GLU A O 1
ATOM 1506 N N . SER A 1 187 ? 30.207 4.406 -26.087 1.00 87.38 187 SER A N 1
ATOM 1507 C CA . SER A 1 187 ? 28.863 4.951 -26.319 1.00 87.38 187 SER A CA 1
ATOM 1508 C C . SER A 1 187 ? 27.771 3.891 -26.129 1.00 87.38 187 SER A C 1
ATOM 1510 O O . SER A 1 187 ? 26.740 4.153 -25.494 1.00 87.38 187 SER A O 1
ATOM 1512 N N . ALA A 1 188 ? 28.013 2.671 -26.618 1.00 87.06 188 ALA A N 1
ATOM 1513 C CA . ALA A 1 188 ? 27.107 1.546 -26.428 1.00 87.06 188 ALA A CA 1
ATOM 1514 C C . ALA A 1 188 ? 26.981 1.173 -24.944 1.00 87.06 188 ALA A C 1
ATOM 1516 O O . ALA A 1 188 ? 25.868 0.999 -24.441 1.00 87.06 188 ALA A O 1
ATOM 1517 N N . PHE A 1 189 ? 28.102 1.116 -24.222 1.00 89.88 189 PHE A N 1
ATOM 1518 C CA . PHE A 1 189 ? 28.116 0.816 -22.794 1.00 89.88 189 PHE A CA 1
ATOM 1519 C C . PHE A 1 189 ? 27.332 1.850 -21.975 1.00 89.88 189 PHE A C 1
ATOM 1521 O O . PHE A 1 189 ? 26.466 1.472 -21.182 1.00 89.88 189 PHE A O 1
ATOM 1528 N N . ILE A 1 190 ? 27.576 3.147 -22.197 1.00 90.69 190 ILE A N 1
ATOM 1529 C CA . ILE A 1 190 ? 26.872 4.228 -21.490 1.00 90.69 190 ILE A CA 1
ATOM 1530 C C . ILE A 1 190 ? 25.368 4.194 -21.784 1.00 90.69 190 ILE A C 1
ATOM 1532 O O . ILE A 1 190 ? 24.559 4.322 -20.865 1.00 90.69 190 ILE A O 1
ATOM 1536 N N . SER A 1 191 ? 24.977 3.948 -23.036 1.00 88.88 191 SER A N 1
ATOM 1537 C CA . SER A 1 191 ? 23.563 3.850 -23.425 1.00 88.88 191 SER A CA 1
ATOM 1538 C C . SER A 1 191 ? 22.862 2.672 -22.739 1.00 88.88 191 SER A C 1
ATOM 1540 O O . SER A 1 191 ? 21.767 2.819 -22.194 1.00 88.88 191 SER A O 1
ATOM 1542 N N . ILE A 1 192 ? 23.514 1.506 -22.701 1.00 90.25 192 ILE A N 1
ATOM 1543 C CA . ILE A 1 192 ? 23.022 0.320 -21.990 1.00 90.25 192 ILE A CA 1
ATOM 1544 C C . ILE A 1 192 ? 22.886 0.602 -20.488 1.00 90.25 192 ILE A C 1
ATOM 1546 O O . ILE A 1 192 ? 21.887 0.223 -19.870 1.00 90.25 192 ILE A O 1
ATOM 1550 N N . LEU A 1 193 ? 23.878 1.267 -19.894 1.00 91.00 193 LEU A N 1
ATOM 155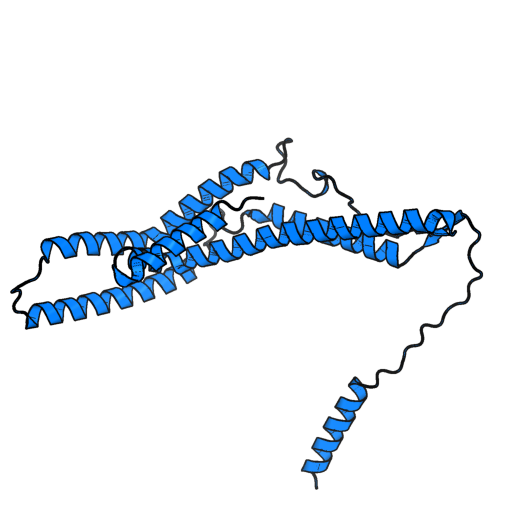1 C CA . LEU A 1 193 ? 23.871 1.632 -18.482 1.00 91.00 193 LEU A CA 1
ATOM 1552 C C . LEU A 1 193 ? 22.715 2.583 -18.153 1.00 91.00 193 LEU A C 1
ATOM 1554 O O . LEU A 1 193 ? 22.011 2.358 -17.168 1.00 91.00 193 LEU A O 1
ATOM 1558 N N . LEU A 1 194 ? 22.466 3.585 -18.998 1.00 90.12 194 LEU A N 1
ATOM 1559 C CA . LEU A 1 194 ? 21.371 4.533 -18.813 1.00 90.12 194 LEU A CA 1
ATOM 1560 C C . LEU A 1 194 ? 20.009 3.829 -18.841 1.00 90.12 194 LEU A C 1
ATOM 1562 O O . LEU A 1 194 ? 19.196 4.035 -17.944 1.00 90.12 194 LEU A O 1
ATOM 1566 N N . VAL A 1 195 ? 19.781 2.931 -19.807 1.00 89.88 195 VAL A N 1
ATOM 1567 C CA . VAL A 1 195 ? 18.525 2.164 -19.892 1.00 89.88 195 VAL A CA 1
ATOM 1568 C C . VAL A 1 195 ? 18.339 1.262 -18.671 1.00 89.88 195 VAL A C 1
ATOM 1570 O O . VAL A 1 195 ? 17.234 1.187 -18.130 1.00 89.88 195 VAL A O 1
ATOM 1573 N N . LYS A 1 196 ? 19.405 0.608 -18.188 1.00 89.94 196 LYS A N 1
ATOM 1574 C CA . LYS A 1 196 ? 19.357 -0.188 -16.950 1.00 89.94 196 LYS A CA 1
ATOM 1575 C C . LYS A 1 196 ? 19.002 0.674 -15.737 1.00 89.94 196 LYS A C 1
ATOM 1577 O O . LYS A 1 196 ? 18.183 0.251 -14.924 1.00 89.94 196 LYS A O 1
ATOM 1582 N N . LEU A 1 197 ? 19.582 1.870 -15.627 1.00 90.38 197 LEU A N 1
ATOM 1583 C CA . LEU A 1 197 ? 19.300 2.803 -14.536 1.00 90.38 197 LEU A CA 1
ATOM 1584 C C . LEU A 1 197 ? 17.848 3.295 -14.589 1.00 90.38 197 LEU A C 1
ATOM 1586 O O . LEU A 1 197 ? 17.153 3.250 -13.579 1.00 90.38 197 LEU A O 1
ATOM 1590 N N . THR A 1 198 ? 17.353 3.687 -15.765 1.00 89.06 198 THR A N 1
ATOM 1591 C CA . THR A 1 198 ? 15.953 4.091 -15.951 1.00 89.06 198 THR A CA 1
ATOM 1592 C C . THR A 1 198 ? 14.990 2.954 -15.606 1.00 89.06 198 THR A C 1
ATOM 1594 O O . THR A 1 198 ? 14.012 3.174 -14.891 1.00 89.06 198 THR A O 1
ATOM 1597 N N . ALA A 1 199 ? 15.291 1.724 -16.033 1.00 89.56 199 ALA A N 1
ATOM 1598 C CA . ALA A 1 199 ? 14.493 0.554 -15.681 1.00 89.56 199 ALA A CA 1
ATOM 1599 C C . ALA A 1 199 ? 14.482 0.295 -14.165 1.00 89.56 199 ALA A C 1
ATOM 1601 O O . ALA A 1 199 ? 13.431 -0.002 -13.593 1.00 89.56 199 ALA A O 1
ATOM 1602 N N . ALA A 1 200 ? 15.631 0.449 -13.499 1.00 90.38 200 ALA A N 1
ATOM 1603 C CA . ALA A 1 200 ? 15.728 0.343 -12.047 1.00 90.38 200 ALA A CA 1
ATOM 1604 C C . ALA A 1 200 ? 14.870 1.409 -11.348 1.00 90.38 200 ALA A C 1
ATOM 1606 O O . ALA A 1 200 ? 14.099 1.068 -10.452 1.00 90.38 200 ALA A O 1
ATOM 1607 N N . THR A 1 201 ? 14.918 2.666 -11.797 1.00 89.56 201 THR A N 1
ATOM 1608 C CA . THR A 1 201 ? 14.081 3.749 -11.257 1.00 89.56 201 THR A CA 1
ATOM 1609 C C . THR A 1 201 ? 12.590 3.445 -11.404 1.00 89.56 201 THR A C 1
ATOM 1611 O O . THR A 1 201 ? 11.840 3.636 -10.450 1.00 89.56 201 THR A O 1
ATOM 1614 N N . TYR A 1 202 ? 12.145 2.906 -12.545 1.00 88.94 202 TYR A N 1
ATOM 1615 C CA . TYR A 1 202 ? 10.741 2.512 -12.730 1.00 88.94 202 TYR A CA 1
ATOM 1616 C C . TYR A 1 202 ? 10.310 1.381 -11.801 1.00 88.94 202 TYR A C 1
ATOM 1618 O O . TYR A 1 202 ? 9.200 1.424 -11.264 1.00 88.94 202 TYR A O 1
ATOM 1626 N N . TYR A 1 203 ? 11.179 0.400 -11.550 1.00 90.44 203 TYR A N 1
ATOM 1627 C CA . TYR A 1 203 ? 10.897 -0.637 -10.558 1.00 90.44 203 TYR A CA 1
ATOM 1628 C C . TYR A 1 203 ? 10.846 -0.088 -9.134 1.00 90.44 203 TYR A C 1
ATOM 1630 O O . TYR A 1 203 ? 9.957 -0.476 -8.380 1.00 90.44 203 TYR A O 1
ATOM 1638 N N . VAL A 1 204 ? 11.748 0.827 -8.768 1.00 90.38 204 VAL A N 1
ATOM 1639 C CA . VAL A 1 204 ? 11.739 1.473 -7.447 1.00 90.38 204 VAL A CA 1
ATOM 1640 C C . VAL A 1 204 ? 10.473 2.310 -7.265 1.00 90.38 204 VAL A C 1
ATOM 1642 O O . VAL A 1 204 ? 9.792 2.150 -6.257 1.00 90.38 204 VAL A O 1
ATOM 1645 N N . MET A 1 205 ? 10.107 3.134 -8.250 1.00 86.81 205 MET A N 1
ATOM 1646 C CA . MET A 1 205 ? 8.889 3.949 -8.214 1.00 86.81 205 MET A CA 1
ATOM 1647 C C . MET A 1 205 ? 7.637 3.073 -8.085 1.00 86.81 205 MET A C 1
ATOM 1649 O O . MET A 1 205 ? 6.838 3.268 -7.172 1.00 86.81 205 MET A O 1
ATOM 1653 N N . SER A 1 206 ? 7.508 2.045 -8.932 1.00 87.56 206 SER A N 1
ATOM 1654 C CA . SER A 1 206 ? 6.397 1.085 -8.848 1.00 87.56 206 SER A CA 1
ATOM 1655 C C . SER A 1 206 ? 6.380 0.371 -7.492 1.00 87.56 206 SER A C 1
ATOM 1657 O O . SER A 1 206 ? 5.333 0.234 -6.868 1.00 87.56 206 SER A O 1
ATOM 1659 N N . GLY A 1 207 ? 7.548 -0.044 -6.995 1.00 88.12 207 GLY A N 1
ATOM 1660 C CA . GLY A 1 207 ? 7.697 -0.725 -5.711 1.00 88.12 207 GLY A CA 1
ATOM 1661 C C . GLY A 1 207 ? 7.258 0.132 -4.524 1.00 88.12 207 GLY A C 1
ATOM 1662 O O . GLY A 1 207 ? 6.506 -0.351 -3.681 1.00 88.12 207 GLY A O 1
ATOM 1663 N N . VAL A 1 208 ? 7.658 1.406 -4.473 1.00 86.75 208 VAL A N 1
ATOM 1664 C CA . VAL A 1 208 ? 7.242 2.343 -3.415 1.00 86.75 208 VAL A CA 1
ATOM 1665 C C . VAL A 1 208 ? 5.724 2.536 -3.424 1.00 86.75 208 VAL A C 1
ATOM 1667 O O . VAL A 1 208 ? 5.097 2.456 -2.365 1.00 86.75 208 VAL A O 1
ATOM 1670 N N . LEU A 1 209 ? 5.117 2.709 -4.604 1.00 83.94 209 LEU A N 1
ATOM 1671 C CA . LEU A 1 209 ? 3.663 2.853 -4.738 1.00 83.94 209 LEU A CA 1
ATOM 1672 C C . LEU A 1 209 ? 2.911 1.599 -4.265 1.00 83.94 209 LEU A C 1
ATOM 1674 O O . LEU A 1 209 ? 1.919 1.710 -3.541 1.00 83.94 209 LEU A O 1
ATOM 1678 N N . LEU A 1 210 ? 3.410 0.407 -4.603 1.00 85.88 210 LEU A N 1
ATOM 1679 C CA . LEU A 1 210 ? 2.819 -0.862 -4.172 1.00 85.88 210 LEU A CA 1
ATOM 1680 C C . LEU A 1 210 ? 2.968 -1.103 -2.667 1.00 85.88 210 LEU A C 1
ATOM 1682 O O . LEU A 1 210 ? 1.986 -1.436 -2.003 1.00 85.88 210 LEU A O 1
ATOM 1686 N N . ILE A 1 211 ? 4.170 -0.911 -2.113 1.00 87.56 211 ILE A N 1
ATOM 1687 C CA . ILE A 1 211 ? 4.440 -1.090 -0.677 1.00 87.56 211 ILE A CA 1
ATOM 1688 C C . ILE A 1 211 ? 3.525 -0.186 0.138 1.00 87.56 211 ILE A C 1
ATOM 1690 O O . ILE A 1 211 ? 2.863 -0.644 1.071 1.00 87.56 211 ILE A O 1
ATOM 1694 N N . ARG A 1 212 ? 3.430 1.085 -0.254 1.00 84.50 212 ARG A N 1
ATOM 1695 C CA . ARG A 1 212 ? 2.525 2.035 0.379 1.00 84.50 212 ARG A CA 1
ATOM 1696 C C . ARG A 1 212 ? 1.088 1.521 0.392 1.00 84.50 212 ARG A C 1
ATOM 1698 O O . ARG A 1 212 ? 0.430 1.575 1.429 1.00 84.50 212 ARG A O 1
ATOM 1705 N N . LYS A 1 213 ? 0.597 1.003 -0.735 1.00 80.88 213 LYS A N 1
ATOM 1706 C CA . LYS A 1 213 ? -0.774 0.493 -0.835 1.00 80.88 213 LYS A CA 1
ATOM 1707 C C . LYS A 1 213 ? -1.016 -0.693 0.100 1.00 80.88 213 LYS A C 1
ATOM 1709 O O . LYS A 1 213 ? -2.016 -0.704 0.813 1.00 80.88 213 LYS A O 1
ATOM 1714 N N . ILE A 1 214 ? -0.081 -1.643 0.143 1.00 85.12 214 ILE A N 1
ATOM 1715 C CA . ILE A 1 214 ? -0.142 -2.817 1.027 1.00 85.12 214 ILE A CA 1
ATOM 1716 C C . ILE A 1 214 ? -0.197 -2.384 2.498 1.00 85.12 214 ILE A C 1
ATOM 1718 O O . ILE A 1 214 ? -1.018 -2.886 3.267 1.00 85.12 214 ILE A O 1
ATOM 1722 N N . ILE A 1 215 ? 0.632 -1.413 2.888 1.00 86.44 215 ILE A N 1
ATOM 1723 C CA . ILE A 1 215 ? 0.655 -0.881 4.255 1.00 86.44 215 ILE A CA 1
ATOM 1724 C C . ILE A 1 215 ? -0.666 -0.172 4.592 1.00 86.44 215 ILE A C 1
ATOM 1726 O O . ILE A 1 215 ? -1.221 -0.373 5.671 1.00 86.44 215 ILE A O 1
ATOM 1730 N N . LEU A 1 216 ? -1.225 0.615 3.669 1.00 84.81 216 LEU A N 1
ATOM 1731 C CA . LEU A 1 216 ? -2.511 1.284 3.885 1.00 84.81 216 LEU A CA 1
ATOM 1732 C C . LEU A 1 216 ? -3.678 0.288 3.990 1.00 84.81 216 LEU A C 1
ATOM 1734 O O . LEU A 1 216 ? -4.566 0.480 4.821 1.00 84.81 216 LEU A O 1
ATOM 1738 N N . TRP A 1 217 ? -3.658 -0.813 3.234 1.00 85.06 217 TRP A N 1
ATOM 1739 C CA . TRP A 1 217 ? -4.622 -1.906 3.407 1.00 85.06 217 TRP A CA 1
ATOM 1740 C C . TRP A 1 217 ? -4.530 -2.549 4.786 1.00 85.06 217 TRP A C 1
ATOM 1742 O O . TRP A 1 217 ? -5.555 -2.761 5.435 1.00 85.06 217 TRP A O 1
ATOM 1752 N N . PHE A 1 218 ? -3.312 -2.801 5.265 1.00 86.88 218 PHE A N 1
ATOM 1753 C CA . PHE A 1 218 ? -3.08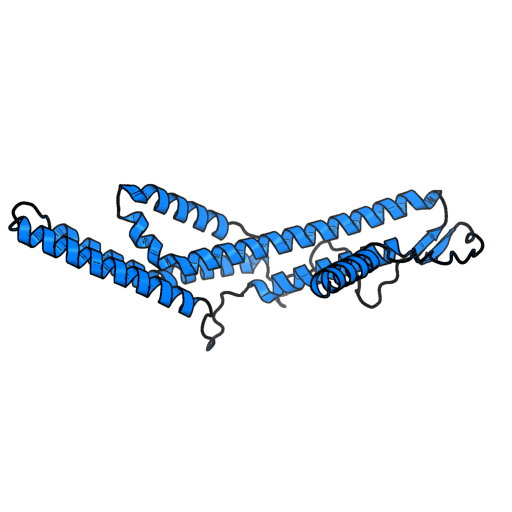2 -3.307 6.614 1.00 86.88 218 PHE A CA 1
ATOM 1754 C C . PHE A 1 218 ? -3.668 -2.369 7.683 1.00 86.88 218 PHE A C 1
ATOM 1756 O O . PHE A 1 218 ? -4.354 -2.828 8.599 1.00 86.88 218 PHE A O 1
ATOM 1763 N N . PHE A 1 219 ? -3.489 -1.052 7.534 1.00 87.00 219 PHE A N 1
ATOM 1764 C CA . PHE A 1 219 ? -4.067 -0.059 8.445 1.00 87.00 219 PHE A CA 1
ATOM 1765 C C . PHE A 1 219 ? -5.604 -0.035 8.434 1.00 87.00 219 PHE A C 1
ATOM 1767 O O . PHE A 1 219 ? -6.213 0.086 9.499 1.00 87.00 219 PHE A O 1
ATOM 1774 N N . ILE A 1 220 ? -6.239 -0.189 7.266 1.00 86.56 220 ILE A N 1
ATOM 1775 C CA . ILE A 1 220 ? -7.705 -0.278 7.149 1.00 86.56 220 ILE A CA 1
ATOM 1776 C C . ILE A 1 220 ? -8.228 -1.534 7.852 1.00 86.56 220 ILE A C 1
ATOM 1778 O O . ILE A 1 220 ? -9.191 -1.461 8.610 1.00 86.56 220 ILE A O 1
ATOM 1782 N N . ILE A 1 221 ? -7.581 -2.680 7.638 1.00 87.62 221 ILE A N 1
ATOM 1783 C CA . ILE A 1 221 ? -7.985 -3.959 8.232 1.00 87.62 221 ILE A CA 1
ATOM 1784 C C . ILE A 1 221 ? -7.900 -3.895 9.769 1.00 87.62 221 ILE A C 1
ATOM 1786 O O . ILE A 1 221 ? -8.827 -4.301 10.466 1.00 87.62 221 ILE A O 1
ATOM 1790 N N . ILE A 1 222 ? -6.822 -3.322 10.311 1.00 89.19 222 ILE A N 1
ATOM 1791 C CA . ILE A 1 222 ? -6.561 -3.242 11.762 1.00 89.19 222 ILE A CA 1
ATOM 1792 C C . ILE A 1 222 ? -7.277 -2.069 12.446 1.00 89.19 222 ILE A C 1
ATOM 1794 O O . ILE A 1 222 ? -7.290 -1.982 13.678 1.00 89.19 222 ILE A O 1
ATOM 1798 N N . SER A 1 223 ? -7.951 -1.201 11.689 1.00 89.56 223 SER A N 1
ATOM 1799 C CA . SER A 1 223 ? -8.640 -0.015 12.208 1.00 89.56 223 SER A CA 1
ATOM 1800 C C . SER A 1 223 ? -9.536 -0.240 13.436 1.00 89.56 223 SER A C 1
ATOM 1802 O O . SER A 1 223 ? -9.541 0.640 14.298 1.00 89.56 223 SER A O 1
ATOM 1804 N N . PRO A 1 224 ? -10.267 -1.368 13.602 1.00 88.75 224 PRO A N 1
ATOM 1805 C CA . PRO A 1 224 ? -11.103 -1.593 14.784 1.00 88.75 224 PRO A CA 1
ATOM 1806 C C . PRO A 1 224 ? -10.316 -1.636 16.094 1.00 88.75 224 PRO A C 1
ATOM 1808 O O . PRO A 1 224 ? -10.872 -1.381 17.157 1.00 88.75 224 PRO A O 1
ATOM 1811 N N . ILE A 1 225 ? -9.026 -1.970 16.037 1.00 88.44 225 ILE A N 1
ATOM 1812 C CA . ILE A 1 225 ? -8.154 -2.081 17.211 1.00 88.44 225 ILE A CA 1
ATOM 1813 C C . ILE A 1 225 ? -7.669 -0.694 17.650 1.00 88.44 225 ILE A C 1
ATOM 1815 O O . ILE A 1 225 ? -7.381 -0.463 18.823 1.00 88.44 225 ILE A O 1
ATOM 1819 N N . PHE A 1 226 ? -7.612 0.269 16.734 1.00 85.50 226 PHE A N 1
ATOM 1820 C CA . PHE A 1 226 ? -7.037 1.581 17.003 1.00 85.50 226 PHE A CA 1
ATOM 1821 C C . PHE A 1 226 ? -7.720 2.357 18.157 1.00 85.50 226 PHE A C 1
ATOM 1823 O O . PHE A 1 226 ? -7.009 2.832 19.052 1.00 85.50 226 PHE A O 1
ATOM 1830 N N . PRO A 1 227 ? -9.065 2.443 18.236 1.00 83.38 227 PRO A N 1
ATOM 1831 C CA . PRO A 1 227 ? -9.746 3.127 19.338 1.00 83.38 227 PRO A CA 1
ATOM 1832 C C . PRO A 1 227 ? -9.449 2.532 20.723 1.00 83.38 227 PRO A C 1
ATOM 1834 O O . PRO A 1 227 ? -9.458 3.262 21.715 1.00 83.38 227 PRO A O 1
ATOM 1837 N N . LEU A 1 228 ? -9.146 1.229 20.800 1.00 81.75 228 LEU A N 1
ATOM 1838 C CA . LEU A 1 228 ? -8.716 0.579 22.042 1.00 81.75 228 LEU A CA 1
ATOM 1839 C C . LEU A 1 228 ? -7.355 1.111 22.502 1.00 81.75 228 LEU A C 1
ATOM 1841 O O . LEU A 1 228 ? -7.191 1.465 23.671 1.00 81.75 228 LEU A O 1
ATOM 1845 N N . LEU A 1 229 ? -6.387 1.188 21.583 1.00 82.06 229 LEU A N 1
ATOM 1846 C CA . LEU A 1 229 ? -5.010 1.585 21.891 1.00 82.06 229 LEU A CA 1
ATOM 1847 C C . LEU A 1 229 ? -4.929 3.009 22.448 1.00 82.06 229 LEU A C 1
ATOM 1849 O O . LEU A 1 229 ? -4.153 3.267 23.361 1.00 82.06 229 LEU A O 1
ATOM 1853 N N . LEU A 1 230 ? -5.736 3.940 21.937 1.00 72.94 230 LEU A N 1
ATOM 1854 C CA . LEU A 1 230 ? -5.702 5.341 22.373 1.00 72.94 230 LEU A CA 1
ATOM 1855 C C . LEU A 1 230 ? -6.125 5.541 23.836 1.00 72.94 230 LEU A C 1
ATOM 1857 O O . LEU A 1 230 ? -5.678 6.487 24.497 1.00 72.94 230 LEU A O 1
ATOM 1861 N N . LEU A 1 231 ? -7.000 4.685 24.359 1.00 68.69 231 LEU A N 1
ATOM 1862 C CA . LEU A 1 231 ? -7.684 4.976 25.612 1.00 68.69 231 LEU A CA 1
ATOM 1863 C C . LEU A 1 231 ? -6.905 4.508 26.843 1.00 68.69 231 LEU A C 1
ATOM 1865 O O . LEU A 1 231 ? -6.782 5.261 27.816 1.00 68.69 231 LEU A O 1
ATOM 1869 N N . TYR A 1 232 ? -6.343 3.305 26.791 1.00 75.12 232 TYR A N 1
ATOM 1870 C CA . TYR A 1 232 ? -5.613 2.712 27.906 1.00 75.12 232 TYR A CA 1
ATOM 1871 C C . TYR A 1 232 ? -4.238 3.363 28.062 1.00 75.12 232 TYR A C 1
ATOM 1873 O O . TYR A 1 232 ? -3.390 3.283 27.177 1.00 75.12 232 TYR A O 1
ATOM 1881 N N . ALA A 1 233 ? -4.003 3.992 29.217 1.00 72.94 233 ALA A N 1
ATOM 1882 C CA . ALA A 1 233 ? -2.762 4.711 29.506 1.00 72.94 233 ALA A CA 1
ATOM 1883 C C . ALA A 1 233 ? -1.475 3.896 29.234 1.00 72.94 233 ALA A C 1
ATOM 1885 O O . ALA A 1 233 ? -0.559 4.480 28.657 1.00 72.94 233 ALA A O 1
ATOM 1886 N N . PRO A 1 234 ? -1.405 2.577 29.532 1.00 74.50 234 PRO A N 1
ATOM 1887 C CA . PRO A 1 234 ? -0.206 1.785 29.239 1.00 74.50 234 PRO A CA 1
ATOM 1888 C C . PRO A 1 234 ? 0.092 1.617 27.741 1.00 74.50 234 PRO A C 1
ATOM 1890 O O . PRO A 1 234 ? 1.252 1.564 27.351 1.00 74.50 234 PRO A O 1
ATOM 1893 N N . ILE A 1 235 ? -0.939 1.558 26.891 1.00 81.44 235 ILE A N 1
ATOM 1894 C CA . ILE A 1 235 ? -0.819 1.265 25.446 1.00 81.44 235 ILE A CA 1
ATOM 1895 C C . ILE A 1 235 ? -1.067 2.493 24.555 1.00 81.44 235 ILE A C 1
ATOM 1897 O O . ILE A 1 235 ? -0.898 2.428 23.337 1.00 81.44 235 ILE A O 1
ATOM 1901 N N . ARG A 1 236 ? -1.389 3.648 25.153 1.00 79.44 236 ARG A N 1
ATOM 1902 C CA . ARG A 1 236 ? -1.609 4.918 24.444 1.00 79.44 236 ARG A CA 1
ATOM 1903 C C . ARG A 1 236 ? -0.403 5.347 23.616 1.00 79.44 236 ARG A C 1
ATOM 1905 O O . ARG A 1 236 ? -0.577 5.941 22.554 1.00 79.44 236 ARG A O 1
ATOM 1912 N N . ASN A 1 237 ? 0.807 5.038 24.077 1.00 86.19 237 ASN A N 1
ATOM 1913 C CA . ASN A 1 237 ? 2.030 5.329 23.329 1.00 86.19 237 ASN A CA 1
ATOM 1914 C C . ASN A 1 237 ? 2.074 4.552 22.006 1.00 86.19 237 ASN A C 1
ATOM 1916 O O . ASN A 1 237 ? 2.376 5.140 20.972 1.00 86.19 237 ASN A O 1
ATOM 1920 N N . THR A 1 238 ? 1.658 3.285 22.010 1.00 85.44 238 THR A N 1
ATOM 1921 C CA . THR A 1 238 ? 1.526 2.470 20.795 1.00 85.44 238 THR A CA 1
ATOM 1922 C C . THR A 1 238 ? 0.480 3.047 19.847 1.00 85.44 238 THR A C 1
ATOM 1924 O O . THR A 1 238 ? 0.731 3.147 18.650 1.00 85.44 238 THR A O 1
ATOM 1927 N N . GLY A 1 239 ? -0.660 3.511 20.373 1.00 83.31 239 GLY A N 1
ATOM 1928 C CA . GLY A 1 239 ? -1.678 4.197 19.571 1.00 83.31 239 GLY A CA 1
ATOM 1929 C C . GLY A 1 239 ? -1.142 5.460 18.886 1.00 83.31 239 GLY A C 1
ATOM 1930 O O . GLY A 1 239 ? -1.394 5.670 17.705 1.00 83.31 239 GLY A O 1
ATOM 1931 N N . LYS A 1 240 ? -0.343 6.278 19.582 1.00 83.94 240 LYS A N 1
ATOM 1932 C CA . LYS A 1 240 ? 0.285 7.473 18.988 1.00 83.94 240 LYS A CA 1
ATOM 1933 C C . LYS A 1 240 ? 1.276 7.126 17.876 1.00 83.94 240 LYS A C 1
ATOM 1935 O O . LYS A 1 240 ? 1.262 7.786 16.841 1.00 83.94 240 LYS A O 1
ATOM 1940 N N . ILE A 1 241 ? 2.101 6.096 18.077 1.00 86.56 241 ILE A N 1
ATOM 1941 C CA . ILE A 1 241 ? 3.032 5.603 17.048 1.00 86.56 241 ILE A CA 1
ATOM 1942 C C . ILE A 1 241 ? 2.248 5.136 15.821 1.00 86.56 241 ILE A C 1
ATOM 1944 O O . ILE A 1 241 ? 2.590 5.498 14.702 1.00 86.56 241 ILE A O 1
ATOM 1948 N N . TRP A 1 242 ? 1.156 4.403 16.038 1.00 86.75 242 TRP A N 1
ATOM 1949 C CA . TRP A 1 242 ? 0.287 3.926 14.968 1.00 86.75 242 TRP A CA 1
ATOM 1950 C C . TRP A 1 242 ? -0.306 5.077 14.147 1.00 86.75 242 TRP A C 1
ATOM 1952 O O . TRP A 1 242 ? -0.260 5.026 12.924 1.00 86.75 242 TRP A O 1
ATOM 1962 N N . VAL A 1 243 ? -0.793 6.146 14.796 1.00 85.19 243 VAL A N 1
ATOM 1963 C CA . VAL A 1 243 ? -1.267 7.359 14.095 1.00 85.19 243 VAL A CA 1
ATOM 1964 C C . VAL A 1 243 ? -0.145 8.004 13.293 1.00 85.19 243 VAL A C 1
ATOM 1966 O O . VAL A 1 243 ? -0.352 8.354 12.135 1.00 85.19 243 VAL A O 1
ATOM 1969 N N . GLY A 1 244 ? 1.034 8.167 13.899 1.00 86.06 244 GLY A N 1
ATOM 1970 C CA . GLY A 1 244 ? 2.184 8.775 13.233 1.00 86.06 244 GLY A CA 1
ATOM 1971 C C . GLY A 1 244 ? 2.592 8.004 11.980 1.00 86.06 244 GLY A C 1
ATOM 1972 O O . GLY A 1 244 ? 2.760 8.600 10.919 1.00 86.06 244 GLY A O 1
ATOM 1973 N N . GLU A 1 245 ? 2.672 6.680 12.081 1.00 88.81 245 GLU A N 1
ATOM 1974 C CA . GLU A 1 245 ? 3.037 5.814 10.963 1.00 88.81 245 GLU A CA 1
ATOM 1975 C C . GLU A 1 245 ? 1.932 5.779 9.897 1.00 88.81 245 GLU A C 1
ATOM 1977 O O . GLU A 1 245 ? 2.229 5.884 8.710 1.00 88.81 245 GLU A O 1
ATOM 1982 N N . PHE A 1 246 ? 0.656 5.752 10.299 1.00 87.06 246 PHE A N 1
ATOM 1983 C CA . PHE A 1 246 ? -0.471 5.886 9.375 1.00 87.06 246 PHE A CA 1
ATOM 1984 C C . PHE A 1 246 ? -0.370 7.176 8.556 1.00 87.06 246 PHE A C 1
ATOM 1986 O O . PHE A 1 246 ? -0.369 7.111 7.331 1.00 87.06 246 PHE A O 1
ATOM 1993 N N . PHE A 1 247 ? -0.217 8.340 9.200 1.00 85.50 247 PHE A N 1
ATOM 1994 C CA . PHE A 1 247 ? -0.085 9.614 8.485 1.00 85.50 247 PHE A CA 1
ATOM 1995 C C . PHE A 1 247 ? 1.192 9.690 7.647 1.00 85.50 247 PHE A C 1
ATOM 1997 O O . PHE A 1 247 ? 1.163 10.259 6.558 1.00 85.50 247 PHE A O 1
ATOM 2004 N N . ARG A 1 248 ? 2.297 9.090 8.102 1.00 86.62 248 ARG A N 1
ATOM 2005 C CA . ARG A 1 248 ? 3.546 9.024 7.338 1.00 86.62 248 ARG A CA 1
ATOM 2006 C C . ARG A 1 248 ? 3.360 8.280 6.018 1.00 86.62 248 ARG A C 1
ATOM 2008 O O . ARG A 1 248 ? 3.734 8.816 4.982 1.00 86.62 248 ARG A O 1
ATOM 2015 N N . TRP A 1 249 ? 2.761 7.089 6.038 1.00 84.31 249 TRP A N 1
ATOM 2016 C CA . TRP A 1 249 ? 2.490 6.308 4.821 1.00 84.31 249 TRP A CA 1
ATOM 2017 C C . TRP A 1 249 ? 1.354 6.882 3.983 1.00 84.31 249 TRP A C 1
ATOM 2019 O O . TRP A 1 249 ? 1.354 6.765 2.757 1.00 84.31 249 TRP A O 1
ATOM 2029 N N . LEU A 1 250 ? 0.393 7.533 4.630 1.00 81.44 250 LEU A N 1
ATOM 2030 C CA . LEU A 1 250 ? -0.684 8.235 3.956 1.00 81.44 250 LEU A CA 1
ATOM 2031 C C . LEU A 1 250 ? -0.136 9.414 3.138 1.00 81.44 250 LEU A C 1
ATOM 2033 O O . LEU A 1 250 ? -0.500 9.547 1.975 1.00 81.44 250 LEU A O 1
ATOM 2037 N N . LEU A 1 251 ? 0.767 10.217 3.708 1.00 78.81 251 LEU A N 1
ATOM 2038 C CA . LEU A 1 251 ? 1.362 11.391 3.059 1.00 78.81 251 LEU A CA 1
ATOM 2039 C C . LEU A 1 251 ? 2.554 11.072 2.152 1.00 78.81 251 LEU A C 1
ATOM 2041 O O . LEU A 1 251 ? 2.951 11.938 1.379 1.00 78.81 251 LEU A O 1
ATOM 2045 N N . TYR A 1 252 ? 3.114 9.862 2.222 1.00 74.19 252 TYR A N 1
ATOM 2046 C CA . TYR A 1 252 ? 4.161 9.413 1.302 1.00 74.19 252 TYR A CA 1
ATOM 2047 C C . TYR A 1 252 ? 3.585 9.342 -0.125 1.00 74.19 252 TYR A C 1
ATOM 2049 O O . TYR A 1 252 ? 2.982 8.349 -0.509 1.00 74.19 252 TYR A O 1
ATOM 2057 N N . GLY A 1 253 ? 3.643 10.435 -0.883 1.00 63.59 253 GLY A N 1
ATOM 2058 C CA . GLY A 1 253 ? 3.095 10.516 -2.239 1.00 63.59 253 GLY A CA 1
ATOM 2059 C C . GLY A 1 253 ? 4.074 10.042 -3.321 1.00 63.59 253 GLY A C 1
ATOM 2060 O O . GLY A 1 253 ? 5.264 9.922 -3.026 1.00 63.59 253 GLY A O 1
ATOM 2061 N N . PRO A 1 254 ? 3.576 9.741 -4.540 1.00 54.16 254 PRO A N 1
ATOM 2062 C CA . PRO A 1 254 ? 4.395 9.754 -5.757 1.00 54.16 254 PRO A CA 1
ATOM 2063 C C . PRO A 1 254 ? 5.083 11.106 -5.973 1.00 54.16 254 PRO A C 1
ATOM 2065 O O . PRO A 1 254 ? 4.476 12.138 -5.603 1.00 54.16 254 PRO A O 1
#

Solvent-accessible surface area (backbone atoms only — not comparable to full-atom values): 14341 Å² total; per-residue (Å²): 112,73,70,59,53,54,54,52,52,52,51,53,56,54,49,53,71,74,60,64,75,83,78,72,75,81,76,77,83,65,77,81,74,61,76,75,37,78,39,81,33,69,66,52,22,51,44,46,36,48,18,18,50,25,39,53,50,30,33,51,48,52,71,53,64,61,80,81,63,62,53,95,91,51,82,55,81,60,53,61,56,24,50,52,47,38,52,52,50,49,53,54,49,52,52,51,51,52,53,52,51,52,52,41,60,75,54,69,65,75,83,65,69,56,85,68,46,53,65,56,49,55,52,38,55,49,45,32,72,44,23,56,61,54,51,50,50,56,49,50,54,47,50,53,63,52,46,58,78,42,40,28,93,84,71,68,59,54,53,41,52,88,77,43,102,60,80,78,48,56,61,88,79,58,76,24,68,42,57,38,46,81,90,42,47,61,61,53,50,53,52,54,49,50,42,51,49,53,25,49,52,32,47,50,55,39,46,54,57,49,52,42,50,56,53,52,51,52,50,51,39,51,28,38,54,48,53,59,27,55,67,43,79,91,43,22,63,59,30,51,51,50,51,52,52,49,50,51,52,67,65,59,67,134

Sequence (254 aa):
MKKILLVLLLFLTALKLFFVSPVFAATTTTLPPAEDTWVSDSDVTFVGKVGARSGQFLDWTISNYSWSYVSPGAQNPLADFWSQIRNIVYAFFAIFILITAFIMIISRGRNITVMRFVPRFVLIILLVTFSFALIQFIYQIIDVIQGFFLKNPDGAGFISQKNLLSISFKYQDFLGYRKYGVAFDESAFISILLVKLTAATYYVMSGVLLIRKIILWFFIIISPIFPLLLLYAPIRNTGKIWVGEFFRWLLYGP

Mean predicted aligned error: 12.85 Å

Radius of gyration: 30.44 Å; Cα contacts (8 Å, |Δi|>4): 190; chains: 1; bounding box: 58×72×88 Å

Nearest PDB structures (foldseek):
  8tqe-assembly1_E  TM=2.076E-01  e=3.024E+00  Xenorhabdus nematophila
  8tv0-assembly1_E  TM=1.703E-01  e=7.513E+00  Xenorhabdus nematophila

Foldseek 3Di:
DVVVVVVVVVVVVVVVVVCDDPPPDPPPPDPDDDFQDKDFDPLQLVLQLLLQVLQVLLQVLLQPLPLQDDDVPRDRPLVVLLVVLLVVLVVVVVVVVVVVVVVCVVVVVPDDPVVVVVVLSVVLNVQLVCLLVVLSVLLVVLCVVQVVVQADPVRPGGDGQVNDPGDHDDNVPDTGIFGDDPVRPVVSVVVSVVSNVSSVVSCVVSVLSVVLVVVSSVCSSCRSCLSVQCPDPVRVVVSVVSVVVNVVSSPPHD

pLDDT: mean 79.53, std 11.9, range [42.19, 92.88]